Protein AF-A0A3D3W2C4-F1 (afdb_monomer)

Structure (mmCIF, N/CA/C/O backbone):
data_AF-A0A3D3W2C4-F1
#
_entry.id   AF-A0A3D3W2C4-F1
#
loop_
_atom_site.group_PDB
_atom_site.id
_atom_site.type_symbol
_atom_site.label_atom_id
_atom_site.label_alt_id
_atom_site.label_comp_id
_atom_site.label_asym_id
_atom_site.label_entity_id
_atom_site.label_seq_id
_atom_site.pdbx_PDB_ins_code
_atom_site.Cartn_x
_atom_site.Cartn_y
_atom_site.Cartn_z
_atom_site.occupancy
_atom_site.B_iso_or_equiv
_atom_site.auth_seq_id
_atom_site.auth_comp_id
_atom_site.auth_asym_id
_atom_site.auth_atom_id
_atom_site.pdbx_PDB_model_num
ATOM 1 N N . GLY A 1 1 ? 5.626 -16.375 8.307 1.00 73.50 1 GLY A N 1
ATOM 2 C CA . GLY A 1 1 ? 5.885 -15.890 9.676 1.00 73.50 1 GLY A CA 1
ATOM 3 C C . GLY A 1 1 ? 5.243 -14.532 9.771 1.00 73.50 1 GLY A C 1
ATOM 4 O O . GLY A 1 1 ? 5.434 -13.757 8.844 1.00 73.50 1 GLY A O 1
ATOM 5 N N . SER A 1 2 ? 4.454 -14.276 10.812 1.00 91.69 2 SER A N 1
ATOM 6 C CA . SER A 1 2 ? 3.586 -13.097 10.883 1.00 91.69 2 SER A CA 1
ATOM 7 C C . SER A 1 2 ? 4.189 -11.965 11.714 1.00 91.69 2 SER A C 1
ATOM 9 O O . SER A 1 2 ? 4.836 -12.220 12.731 1.00 91.69 2 SER A O 1
ATOM 11 N N . LEU A 1 3 ? 3.900 -10.724 11.335 1.00 95.75 3 LEU A N 1
ATOM 12 C CA . LEU A 1 3 ? 4.321 -9.504 12.017 1.00 95.75 3 LEU A CA 1
ATOM 13 C C . LEU A 1 3 ? 3.103 -8.626 12.318 1.00 95.75 3 LEU A C 1
ATOM 15 O O . LEU A 1 3 ? 2.331 -8.317 11.415 1.00 95.75 3 LEU A O 1
ATOM 19 N N . LYS A 1 4 ? 2.956 -8.175 13.568 1.00 97.25 4 LYS A N 1
ATOM 20 C CA . LYS A 1 4 ? 2.029 -7.086 13.901 1.00 97.25 4 LYS A CA 1
ATOM 21 C C . LYS A 1 4 ? 2.723 -5.752 13.634 1.00 97.25 4 LYS A C 1
ATOM 23 O O . LYS A 1 4 ? 3.794 -5.520 14.193 1.00 97.25 4 LYS A O 1
ATOM 28 N N . ILE A 1 5 ? 2.105 -4.887 12.839 1.00 97.12 5 ILE A N 1
ATOM 29 C CA . ILE A 1 5 ? 2.573 -3.520 12.595 1.00 97.12 5 ILE A CA 1
ATOM 30 C C . ILE A 1 5 ? 1.631 -2.528 13.274 1.00 97.12 5 ILE A C 1
ATOM 32 O O . ILE A 1 5 ? 0.408 -2.664 13.207 1.00 97.12 5 ILE A O 1
ATOM 36 N N . GLN A 1 6 ? 2.228 -1.587 14.001 1.00 96.69 6 GLN A N 1
ATOM 37 C CA . GLN A 1 6 ? 1.532 -0.539 14.734 1.00 96.69 6 GLN A CA 1
ATOM 38 C C . GLN A 1 6 ? 2.545 0.553 15.097 1.00 96.69 6 GLN A C 1
ATOM 40 O O . GLN A 1 6 ? 3.646 0.244 15.553 1.00 96.69 6 GLN A O 1
ATOM 45 N N . THR A 1 7 ? 2.163 1.810 14.926 1.00 96.19 7 THR A N 1
ATOM 46 C CA . THR A 1 7 ? 2.918 3.000 15.336 1.00 96.19 7 THR A CA 1
ATOM 47 C C . THR A 1 7 ? 2.115 3.906 16.278 1.00 96.19 7 THR A C 1
ATOM 49 O O . THR A 1 7 ? 0.879 3.857 16.289 1.00 96.19 7 THR A O 1
ATOM 52 N N . LEU A 1 8 ? 2.843 4.695 17.074 1.00 96.12 8 LEU A N 1
ATOM 53 C CA . LEU A 1 8 ? 2.354 5.744 17.981 1.00 96.12 8 LEU A CA 1
ATOM 54 C C . LEU A 1 8 ? 2.923 7.118 17.588 1.00 96.12 8 LEU A C 1
ATOM 56 O O . LEU A 1 8 ? 2.188 8.097 17.548 1.00 96.12 8 LEU A O 1
ATOM 60 N N . ASN A 1 9 ? 4.222 7.171 17.278 1.00 95.94 9 ASN A N 1
ATOM 61 C CA . ASN A 1 9 ? 4.983 8.399 17.027 1.00 95.94 9 ASN A CA 1
ATOM 62 C C . ASN A 1 9 ? 5.417 8.463 15.558 1.00 95.94 9 ASN A C 1
ATOM 64 O O . ASN A 1 9 ? 6.616 8.469 15.272 1.00 95.94 9 ASN A O 1
ATOM 68 N N . SER A 1 10 ? 4.450 8.391 14.646 1.00 96.44 10 SER A N 1
ATOM 69 C CA . SER A 1 10 ? 4.735 8.354 13.213 1.00 96.44 10 SER A CA 1
ATOM 70 C C . SER A 1 10 ? 5.253 9.688 12.677 1.00 96.44 10 SER A C 1
ATOM 72 O O . SER A 1 10 ? 5.188 10.717 13.349 1.00 96.44 10 SER A O 1
ATOM 74 N N . GLY A 1 11 ? 5.790 9.685 11.458 1.00 95.00 11 GLY A N 1
ATOM 75 C CA . GLY A 1 11 ? 6.304 10.898 10.824 1.00 95.00 11 GLY A CA 1
ATOM 76 C C . GLY A 1 11 ? 7.692 11.282 11.346 1.00 95.00 11 GLY A C 1
ATOM 77 O O . GLY A 1 11 ? 8.617 10.469 11.339 1.00 95.00 11 GLY A O 1
ATOM 78 N N . VAL A 1 12 ? 7.891 12.545 11.740 1.00 94.88 12 VAL A N 1
ATOM 79 C CA . VAL A 1 12 ? 9.220 13.033 12.153 1.00 94.88 12 VAL A CA 1
ATOM 80 C C . VAL A 1 12 ? 9.509 12.660 13.615 1.00 94.88 12 VAL A C 1
ATOM 82 O O . VAL A 1 12 ? 8.776 13.093 14.505 1.00 94.88 12 VAL A O 1
ATOM 85 N N . PRO A 1 13 ? 10.611 11.939 13.913 1.00 94.31 13 PRO A N 1
ATOM 86 C CA . PRO A 1 13 ? 10.936 11.534 15.278 1.00 94.31 13 PRO A CA 1
ATOM 87 C C . PRO A 1 13 ? 10.988 12.703 16.269 1.00 94.31 13 PRO A C 1
ATOM 89 O O . PRO A 1 13 ? 11.695 13.688 16.056 1.00 94.31 13 PRO A O 1
ATOM 92 N N . GLY A 1 14 ? 10.272 12.558 17.388 1.00 94.25 14 GLY A N 1
ATOM 93 C CA . GLY A 1 14 ? 10.218 13.556 18.460 1.00 94.25 14 GLY A CA 1
ATOM 94 C C . GLY A 1 14 ? 9.264 14.728 18.207 1.00 94.25 14 GLY A C 1
ATOM 95 O O . GLY A 1 14 ? 9.236 15.647 19.025 1.00 94.25 14 GLY A O 1
ATOM 96 N N . LEU A 1 15 ? 8.493 14.709 17.114 1.00 95.12 15 LEU A N 1
ATOM 97 C CA . LEU A 1 15 ? 7.509 15.738 16.782 1.00 95.12 15 LEU A CA 1
ATOM 98 C C . LEU A 1 15 ? 6.114 15.132 16.608 1.00 95.12 15 LEU A C 1
ATOM 100 O O . LE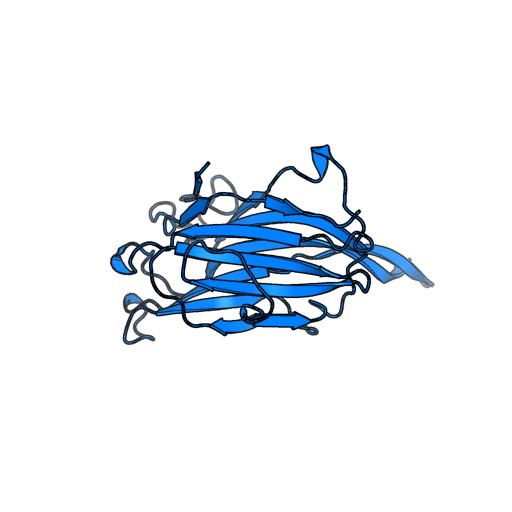U A 1 15 ? 5.917 14.237 15.792 1.00 95.12 15 LEU A O 1
ATOM 104 N N . ASN A 1 16 ? 5.140 15.705 17.313 1.00 97.12 16 ASN A N 1
ATOM 105 C CA . ASN A 1 16 ? 3.726 15.397 17.121 1.00 97.12 16 ASN A CA 1
ATOM 106 C C . ASN A 1 16 ? 3.146 16.434 16.157 1.00 97.12 16 ASN A C 1
ATOM 108 O O . ASN A 1 16 ? 3.051 17.614 16.511 1.00 97.12 16 ASN A O 1
ATOM 112 N N . SER A 1 17 ? 2.795 16.026 14.937 1.00 96.19 17 SER A N 1
ATOM 113 C CA . SER A 1 17 ? 2.223 16.948 13.947 1.00 96.19 17 SER A CA 1
ATOM 114 C C . SER A 1 17 ? 0.726 17.194 14.148 1.00 96.19 17 SER A C 1
ATOM 116 O O . SER A 1 17 ? 0.210 18.178 13.613 1.00 96.19 17 SER A O 1
ATOM 118 N N . PHE A 1 18 ? 0.042 16.356 14.943 1.00 95.50 18 PHE A N 1
ATOM 119 C CA . PHE A 1 18 ? -1.417 16.380 15.134 1.00 95.50 18 PHE 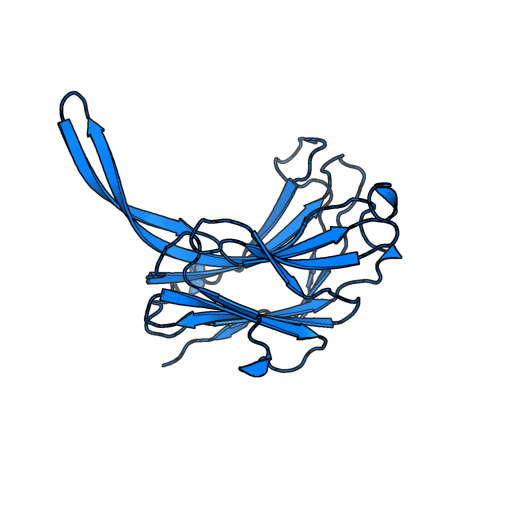A CA 1
ATOM 120 C C . PHE A 1 18 ? -2.196 16.274 13.811 1.00 95.50 18 PHE A C 1
ATOM 122 O O . PHE A 1 18 ? -3.320 16.767 13.683 1.00 95.50 18 PHE A O 1
ATOM 129 N N . GLN A 1 19 ? -1.574 15.665 12.804 1.00 94.75 19 GLN A N 1
ATOM 130 C CA . GLN A 1 19 ? -2.137 15.388 11.491 1.00 94.75 19 GLN A CA 1
ATOM 131 C C . GLN A 1 19 ? -1.896 13.919 11.166 1.00 94.75 19 GLN A C 1
ATOM 133 O O . GLN A 1 19 ? -1.030 13.276 11.751 1.00 94.75 19 GLN A O 1
ATOM 138 N N . MET A 1 20 ? -2.658 13.380 10.214 1.00 95.31 20 MET A N 1
ATOM 139 C CA . MET A 1 20 ? -2.413 12.014 9.768 1.00 95.31 20 MET A CA 1
ATOM 140 C C . MET A 1 20 ? -1.006 11.904 9.173 1.00 95.31 20 MET A C 1
ATOM 142 O O . MET A 1 20 ? -0.711 12.520 8.150 1.00 95.31 20 MET A O 1
ATOM 146 N N . GLU A 1 21 ? -0.191 11.059 9.783 1.00 97.00 21 GLU A N 1
ATOM 147 C CA . GLU A 1 21 ? 1.153 10.711 9.337 1.00 97.00 21 GLU A CA 1
ATOM 148 C C . GLU A 1 21 ? 1.225 9.212 9.030 1.00 97.00 21 GLU A C 1
ATOM 150 O O . GLU A 1 21 ? 0.287 8.445 9.283 1.00 97.00 21 GLU A O 1
ATOM 155 N N . GLN A 1 22 ? 2.343 8.789 8.448 1.00 95.31 22 GLN A N 1
ATOM 156 C CA . GLN A 1 22 ? 2.605 7.398 8.104 1.00 95.31 22 GLN A CA 1
ATOM 157 C C . GLN A 1 22 ? 4.031 6.996 8.473 1.00 95.31 22 GLN A C 1
ATOM 159 O O . GLN A 1 22 ? 4.965 7.768 8.279 1.00 95.31 22 GLN A O 1
ATOM 164 N N . ASP A 1 23 ? 4.182 5.754 8.927 1.00 96.88 23 ASP A N 1
ATOM 165 C CA . ASP A 1 23 ? 5.474 5.078 9.015 1.00 96.88 23 ASP A CA 1
ATOM 166 C C . ASP A 1 23 ? 5.553 3.925 8.024 1.00 96.88 23 ASP A C 1
ATOM 168 O O . ASP A 1 23 ? 4.572 3.207 7.803 1.00 96.88 23 ASP A O 1
ATOM 172 N N . ASP A 1 24 ? 6.754 3.710 7.493 1.00 95.44 24 ASP A N 1
ATOM 173 C CA . ASP A 1 24 ? 7.004 2.761 6.420 1.00 95.44 24 ASP A CA 1
ATOM 174 C C . ASP A 1 24 ? 7.804 1.553 6.928 1.00 95.44 24 ASP A C 1
ATOM 176 O O . ASP A 1 24 ? 8.906 1.682 7.465 1.00 95.44 24 ASP A O 1
ATOM 180 N N . LEU A 1 25 ? 7.282 0.349 6.692 1.00 95.69 25 LEU A N 1
ATOM 181 C CA . LEU A 1 25 ? 8.034 -0.896 6.815 1.00 95.69 25 LEU A CA 1
ATOM 182 C C . LEU A 1 25 ? 8.432 -1.378 5.420 1.00 95.69 25 LEU A C 1
ATOM 184 O O . LEU A 1 25 ? 7.625 -1.956 4.688 1.00 95.69 25 LEU A O 1
ATOM 188 N N . ILE A 1 26 ? 9.695 -1.150 5.065 1.00 93.62 26 ILE A N 1
ATOM 189 C CA . ILE A 1 26 ? 10.238 -1.462 3.742 1.00 93.62 26 ILE A CA 1
ATOM 190 C C . ILE A 1 26 ? 10.915 -2.831 3.759 1.00 93.62 26 ILE A C 1
ATOM 192 O O . ILE A 1 26 ? 11.830 -3.083 4.547 1.00 93.62 26 ILE A O 1
ATOM 196 N N . MET A 1 27 ? 10.512 -3.716 2.846 1.00 89.50 27 MET A N 1
ATOM 197 C CA . MET A 1 27 ? 11.195 -4.994 2.669 1.00 89.50 27 MET A CA 1
ATOM 198 C C . MET A 1 27 ? 12.527 -4.752 1.955 1.00 89.50 27 MET A C 1
ATOM 200 O O . MET A 1 27 ? 12.574 -4.224 0.845 1.00 89.50 27 MET A O 1
ATOM 204 N N . ALA A 1 28 ? 13.634 -5.144 2.582 1.00 83.56 28 ALA A N 1
ATOM 205 C CA . ALA A 1 28 ? 14.989 -4.921 2.074 1.00 83.56 28 ALA A CA 1
ATOM 206 C C . ALA A 1 28 ? 15.380 -5.908 0.947 1.00 83.56 28 ALA A C 1
ATOM 208 O O . ALA A 1 28 ? 16.414 -6.573 1.011 1.00 83.56 28 ALA A O 1
ATOM 209 N N . CYS A 1 29 ? 14.528 -6.056 -0.070 1.00 77.31 29 CYS A N 1
ATOM 210 C CA . CYS A 1 29 ? 14.762 -6.945 -1.208 1.00 77.31 29 CYS A CA 1
ATOM 211 C C . CYS A 1 29 ? 15.801 -6.352 -2.166 1.00 77.31 29 CYS A C 1
ATOM 213 O O . CYS A 1 29 ? 16.783 -7.019 -2.493 1.00 77.31 29 CYS A O 1
ATOM 215 N N . SER A 1 30 ? 15.650 -5.078 -2.535 1.00 76.88 30 SER A N 1
ATOM 216 C CA . SER A 1 30 ? 16.553 -4.388 -3.465 1.00 76.88 30 SER A CA 1
ATOM 217 C C . SER A 1 30 ? 18.005 -4.343 -2.984 1.00 76.88 30 SER A C 1
ATOM 219 O O . SER A 1 30 ? 18.922 -4.502 -3.785 1.00 76.88 30 SER A O 1
ATOM 221 N N . SER A 1 31 ? 18.241 -4.205 -1.677 1.00 77.00 31 SER A N 1
ATOM 222 C CA . SER A 1 31 ? 19.596 -4.215 -1.110 1.00 77.00 31 SER A CA 1
ATOM 223 C C . SER A 1 31 ? 20.261 -5.594 -1.134 1.00 77.00 31 SER A C 1
ATOM 225 O O . SER A 1 31 ? 21.483 -5.679 -1.045 1.00 77.00 31 SER A O 1
ATOM 227 N N . ARG A 1 32 ? 19.479 -6.675 -1.259 1.00 80.12 32 ARG A N 1
ATOM 228 C CA . ARG A 1 32 ? 19.989 -8.053 -1.307 1.00 80.12 32 ARG A CA 1
ATOM 229 C C . ARG A 1 32 ? 20.158 -8.585 -2.723 1.00 80.12 32 ARG A C 1
ATOM 231 O O . ARG A 1 32 ? 21.133 -9.280 -2.982 1.00 80.12 32 ARG A O 1
ATOM 238 N N . ILE A 1 33 ? 19.204 -8.307 -3.612 1.00 82.00 33 ILE A N 1
ATOM 239 C CA . ILE A 1 33 ? 19.148 -8.911 -4.956 1.00 82.00 33 ILE A CA 1
ATOM 240 C C . ILE A 1 33 ? 19.133 -7.884 -6.094 1.00 82.00 33 ILE A C 1
ATOM 242 O O . ILE A 1 33 ? 19.041 -8.264 -7.259 1.00 82.00 33 ILE A O 1
ATOM 246 N N . GLY A 1 34 ? 19.247 -6.593 -5.777 1.00 86.94 34 GLY A N 1
ATOM 247 C CA . GLY A 1 34 ? 19.077 -5.518 -6.747 1.00 86.94 34 GLY A CA 1
ATOM 248 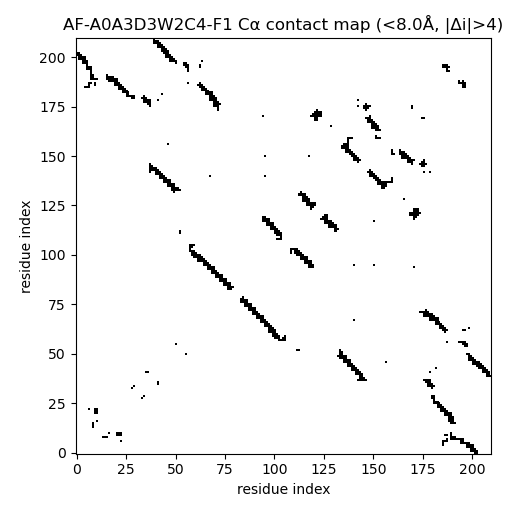C C . GLY A 1 34 ? 17.620 -5.345 -7.173 1.00 86.94 34 GLY A C 1
ATOM 249 O O . GLY A 1 34 ? 16.696 -5.924 -6.603 1.00 86.94 34 GLY A O 1
ATOM 250 N N . MET A 1 35 ? 17.415 -4.516 -8.190 1.00 91.44 35 MET A N 1
ATOM 251 C CA . MET A 1 35 ? 16.096 -4.296 -8.773 1.00 91.44 35 MET A CA 1
ATOM 252 C C . MET A 1 35 ? 15.791 -5.358 -9.826 1.00 91.44 35 MET A 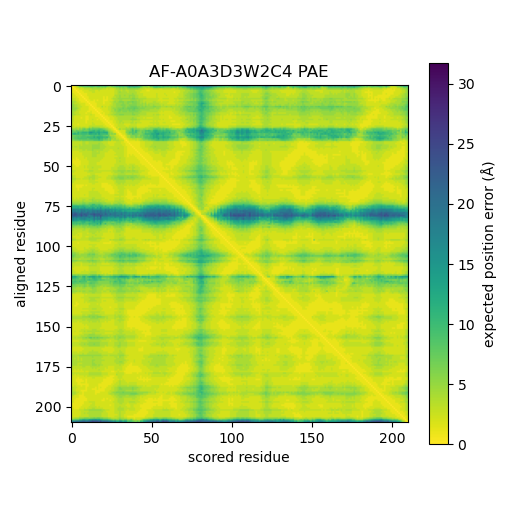C 1
ATOM 254 O O . MET A 1 35 ? 16.667 -5.784 -10.580 1.00 91.44 35 MET A O 1
ATOM 258 N N . ILE A 1 36 ? 14.528 -5.748 -9.921 1.00 94.94 36 ILE A N 1
ATOM 259 C CA . ILE A 1 36 ? 14.054 -6.752 -10.866 1.00 94.94 36 ILE A CA 1
ATOM 260 C C . ILE A 1 36 ? 13.552 -6.030 -12.117 1.00 94.94 36 ILE A C 1
ATOM 2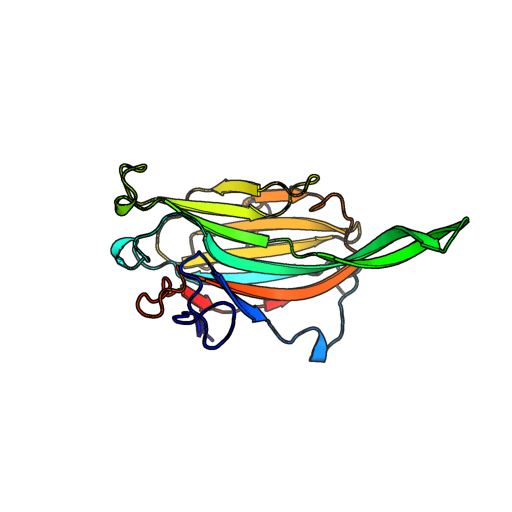62 O O . ILE A 1 36 ? 12.682 -5.171 -12.031 1.00 94.94 36 ILE A O 1
ATOM 266 N N . SER A 1 37 ? 14.088 -6.360 -13.294 1.00 96.00 37 SER A N 1
ATOM 267 C CA . SER A 1 37 ? 13.532 -5.856 -14.559 1.00 96.00 37 SER A CA 1
ATOM 268 C C . SER A 1 37 ? 12.094 -6.345 -14.744 1.00 96.00 37 SER A C 1
ATOM 270 O O . SER A 1 37 ? 11.816 -7.527 -14.526 1.00 96.00 37 SER A O 1
ATOM 272 N N . VAL A 1 38 ? 11.201 -5.471 -15.219 1.00 97.12 38 VAL A N 1
ATOM 273 C CA . VAL A 1 38 ? 9.804 -5.852 -15.503 1.00 97.12 38 VAL A CA 1
ATOM 274 C C . VAL A 1 38 ? 9.675 -6.925 -16.582 1.00 97.12 38 VAL A C 1
ATOM 276 O O . VAL A 1 38 ? 8.686 -7.648 -16.603 1.00 97.12 38 VAL A O 1
ATOM 279 N N . SER A 1 39 ? 10.700 -7.110 -17.422 1.00 96.56 39 SER A N 1
ATOM 280 C CA . SER A 1 39 ? 10.763 -8.215 -18.393 1.00 96.56 39 SER A CA 1
ATOM 281 C C . SER A 1 39 ? 10.640 -9.600 -17.742 1.00 96.56 39 SER A C 1
ATOM 283 O O . SER A 1 39 ? 10.214 -10.551 -18.392 1.00 96.56 39 SER A O 1
ATOM 285 N N . ARG A 1 40 ? 10.946 -9.703 -16.442 1.00 96.31 40 ARG A N 1
ATOM 286 C CA . ARG A 1 40 ? 10.788 -10.913 -15.620 1.00 96.31 40 ARG A CA 1
ATOM 287 C C . ARG A 1 40 ? 9.428 -11.005 -14.920 1.00 96.31 40 ARG A C 1
ATOM 289 O O . ARG A 1 40 ? 9.286 -11.773 -13.971 1.00 96.31 40 ARG A O 1
ATOM 296 N N . ASN A 1 41 ? 8.465 -10.187 -15.342 1.00 97.38 41 ASN A N 1
ATOM 297 C CA . ASN A 1 41 ? 7.094 -10.099 -14.839 1.00 97.38 41 ASN A CA 1
ATOM 298 C C . ASN A 1 41 ? 6.988 -10.230 -13.303 1.00 97.38 41 ASN A C 1
ATOM 300 O O . ASN A 1 41 ? 6.362 -11.177 -12.812 1.00 97.38 41 ASN A O 1
ATOM 304 N N . PRO A 1 42 ? 7.660 -9.358 -12.524 1.00 97.12 42 PRO A N 1
ATOM 305 C CA . PRO A 1 42 ? 7.691 -9.490 -11.077 1.00 97.12 42 PRO A CA 1
ATOM 306 C C . PRO A 1 42 ? 6.290 -9.350 -10.478 1.00 97.12 42 PRO A C 1
ATOM 308 O O . PRO A 1 42 ? 5.479 -8.528 -10.909 1.00 97.12 42 PRO A O 1
ATOM 311 N N . SER A 1 43 ? 6.016 -10.129 -9.439 1.00 97.31 43 SER A N 1
ATOM 312 C CA . SER A 1 43 ? 4.795 -10.013 -8.649 1.00 97.31 43 SER A CA 1
ATOM 313 C C . SER A 1 43 ? 5.087 -10.123 -7.162 1.00 97.31 43 SER A C 1
ATOM 315 O O . SER A 1 43 ? 6.114 -10.658 -6.749 1.00 97.31 43 SER A O 1
ATOM 317 N N . CYS A 1 44 ? 4.188 -9.592 -6.343 1.00 97.19 44 CYS A N 1
ATOM 318 C CA . CYS A 1 44 ? 4.260 -9.690 -4.897 1.00 97.19 44 CYS A CA 1
ATOM 319 C C . CYS A 1 44 ? 2.884 -9.989 -4.305 1.00 97.19 44 CYS A C 1
ATOM 321 O O . CYS A 1 44 ? 1.856 -9.572 -4.844 1.00 97.19 44 CYS A O 1
ATOM 323 N N . VAL A 1 45 ? 2.880 -10.742 -3.209 1.00 97.62 45 VAL A N 1
ATOM 324 C CA . VAL A 1 45 ? 1.673 -11.180 -2.504 1.00 97.62 45 VAL A CA 1
ATOM 325 C C . VAL A 1 45 ? 1.920 -11.102 -1.005 1.00 97.62 45 VAL A C 1
ATOM 327 O O . VAL A 1 45 ? 3.033 -11.337 -0.534 1.00 97.62 45 VAL A O 1
ATOM 330 N N . THR A 1 46 ? 0.876 -10.786 -0.252 1.00 97.94 46 THR A N 1
ATOM 331 C CA . THR A 1 46 ? 0.876 -10.842 1.207 1.00 97.94 46 THR A CA 1
ATOM 332 C C . THR A 1 46 ? -0.526 -11.139 1.728 1.00 97.94 46 THR A C 1
ATOM 334 O O . THR A 1 46 ? -1.527 -10.934 1.031 1.00 97.94 46 THR A O 1
ATOM 337 N N . ARG A 1 47 ? -0.603 -11.615 2.969 1.00 98.38 47 ARG A N 1
ATOM 338 C CA . ARG A 1 47 ? -1.848 -11.736 3.719 1.00 98.38 47 ARG A CA 1
ATOM 339 C C . ARG A 1 47 ? -1.888 -10.651 4.783 1.00 98.38 47 ARG A C 1
ATOM 341 O O . ARG A 1 47 ? -0.914 -10.464 5.507 1.00 98.38 47 ARG A O 1
ATOM 348 N N . VAL A 1 48 ? -3.019 -9.971 4.907 1.00 98.31 48 VAL A N 1
ATOM 349 C CA . VAL A 1 48 ? -3.242 -8.956 5.938 1.00 98.31 48 VAL A CA 1
ATOM 350 C C . VAL A 1 48 ? -4.463 -9.346 6.757 1.00 98.31 48 VAL A C 1
ATOM 352 O O . VAL A 1 48 ? -5.522 -9.632 6.199 1.00 98.31 48 VAL A O 1
ATOM 355 N N . TYR A 1 49 ? -4.327 -9.382 8.078 1.00 98.56 49 TYR A N 1
ATOM 356 C CA . TYR A 1 49 ? -5.469 -9.504 8.977 1.00 98.56 49 TYR A CA 1
ATOM 357 C C . TYR A 1 49 ? -5.967 -8.115 9.361 1.00 98.56 49 TYR A C 1
ATOM 359 O O . TYR A 1 49 ? -5.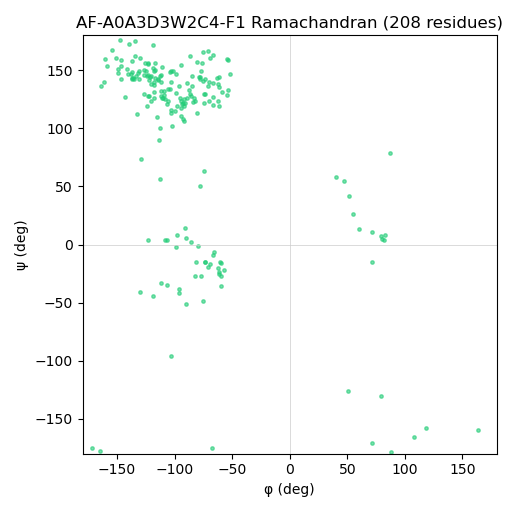225 -7.321 9.947 1.00 98.56 49 TYR A O 1
ATOM 367 N N . LEU A 1 50 ? -7.235 -7.856 9.057 1.00 98.44 50 LEU A N 1
ATOM 368 C CA . LEU A 1 50 ? -7.964 -6.671 9.482 1.00 98.44 50 LEU A CA 1
ATOM 369 C C . LEU A 1 50 ? -8.677 -7.005 10.800 1.00 98.44 50 LEU A C 1
ATOM 371 O O . LEU A 1 50 ? -9.507 -7.924 10.811 1.00 98.44 50 LEU A O 1
ATOM 375 N N . PRO A 1 51 ? -8.390 -6.306 11.912 1.00 98.12 51 PRO A N 1
ATOM 376 C CA . PRO A 1 51 ? -9.116 -6.542 13.150 1.00 98.12 51 PRO A CA 1
ATOM 377 C C . PRO A 1 51 ? -10.589 -6.118 13.007 1.00 98.12 51 PRO A C 1
ATOM 379 O O . PRO A 1 51 ? -10.926 -5.367 12.085 1.00 98.12 51 PRO A O 1
ATOM 382 N N . PRO A 1 52 ? -11.479 -6.579 13.906 1.00 98.31 52 PRO A N 1
ATOM 383 C CA . PRO A 1 52 ? -12.832 -6.034 14.004 1.00 98.31 52 PRO A CA 1
ATOM 384 C C . PRO A 1 52 ? -12.806 -4.503 14.133 1.00 98.31 52 PRO A C 1
ATOM 386 O O . PRO A 1 52 ? -11.859 -3.958 14.702 1.00 98.31 52 PRO A O 1
ATOM 389 N N . PHE A 1 53 ? -13.809 -3.822 13.571 1.00 98.06 53 PHE A N 1
ATOM 390 C CA . PHE A 1 53 ? -13.818 -2.356 13.453 1.00 98.06 53 PHE A CA 1
ATOM 391 C C . PHE A 1 53 ? -13.785 -1.623 14.801 1.00 98.06 53 PHE A C 1
ATOM 393 O O . PHE A 1 53 ? -13.190 -0.558 14.884 1.00 98.06 53 PHE A O 1
ATOM 400 N N . ASP A 1 54 ? -14.262 -2.246 15.881 1.00 96.50 54 ASP A N 1
ATOM 401 C CA . ASP A 1 54 ? -14.174 -1.724 17.256 1.00 96.50 54 ASP A CA 1
ATOM 402 C C . ASP A 1 54 ? -12.738 -1.616 17.816 1.00 96.50 54 ASP A C 1
ATOM 404 O O . ASP A 1 54 ? -12.531 -1.112 18.918 1.00 96.50 54 ASP A O 1
ATOM 408 N N . ARG A 1 55 ? -11.734 -2.112 17.080 1.00 97.00 55 ARG A N 1
ATOM 409 C CA . ARG A 1 55 ? -10.304 -1.982 17.412 1.00 97.00 55 ARG A CA 1
ATOM 410 C C . ARG A 1 55 ? -9.562 -0.988 16.530 1.00 97.00 55 ARG A C 1
ATOM 412 O O . ARG A 1 55 ? -8.330 -0.931 16.599 1.00 97.00 55 ARG A O 1
ATOM 419 N N . TRP A 1 56 ? -10.266 -0.308 15.635 1.00 97.75 56 TRP A N 1
ATOM 420 C CA . TRP A 1 56 ? -9.651 0.674 14.760 1.00 97.75 56 TRP A CA 1
ATOM 421 C C . TRP A 1 56 ? -9.477 1.987 15.516 1.00 97.75 56 TRP A C 1
ATOM 423 O O . TRP A 1 56 ? -10.108 2.231 16.537 1.00 97.75 56 TRP A O 1
ATOM 433 N N . GLU A 1 57 ? -8.544 2.803 15.041 1.00 96.00 57 GLU A N 1
ATOM 434 C CA . GLU A 1 57 ? -8.409 4.180 15.512 1.00 96.00 57 GLU A CA 1
ATOM 435 C C . GLU A 1 57 ? -9.718 4.916 15.178 1.00 96.00 57 GLU A C 1
ATOM 437 O O . GLU A 1 57 ? -10.225 4.767 14.065 1.00 96.00 57 GLU A O 1
ATOM 442 N N . ASP A 1 58 ? -10.260 5.703 16.112 1.00 95.00 58 ASP A N 1
ATOM 443 C CA . ASP A 1 58 ? -11.517 6.449 15.935 1.00 95.00 58 ASP A CA 1
ATOM 444 C C . ASP A 1 58 ? -11.327 7.669 15.021 1.00 95.00 58 ASP A C 1
ATOM 446 O O . ASP A 1 58 ? -11.441 8.830 15.420 1.00 95.00 58 ASP A O 1
ATOM 450 N N . ARG A 1 59 ? -10.972 7.399 13.767 1.00 94.75 59 ARG A N 1
ATOM 451 C CA . ARG A 1 59 ? -10.620 8.388 12.756 1.00 94.75 59 ARG A CA 1
ATOM 452 C C . ARG A 1 59 ? -11.005 7.871 11.379 1.00 94.75 59 ARG A C 1
ATOM 454 O O . ARG A 1 59 ? -10.913 6.682 11.109 1.00 94.75 59 ARG A O 1
ATOM 461 N N . SER A 1 60 ? -11.389 8.777 10.484 1.00 97.06 60 SER A N 1
ATOM 462 C CA . SER A 1 60 ? -11.526 8.434 9.068 1.00 97.06 60 SER A CA 1
ATOM 463 C C . SER A 1 60 ? -10.267 8.750 8.257 1.00 97.06 60 SER A C 1
ATOM 465 O O . SER A 1 60 ? -9.505 9.670 8.568 1.00 97.06 60 SER A O 1
ATOM 467 N N . GLY A 1 61 ? -10.089 8.036 7.149 1.00 96.50 61 GLY A N 1
ATOM 468 C CA . GLY A 1 61 ? -8.980 8.197 6.209 1.00 96.50 61 GLY A CA 1
ATOM 469 C C . GLY A 1 61 ? -8.131 6.934 6.110 1.00 96.50 61 GLY A C 1
ATOM 470 O O . GLY A 1 61 ? -8.597 5.841 6.409 1.00 96.50 61 GLY A O 1
ATOM 471 N N . SER A 1 62 ? -6.882 7.068 5.670 1.00 97.38 62 SER A N 1
ATOM 472 C CA . SER A 1 62 ? -5.965 5.935 5.490 1.00 97.38 62 SER A CA 1
ATOM 473 C C . SER A 1 62 ? -5.458 5.382 6.818 1.00 97.38 62 SER A C 1
ATOM 475 O O . SER A 1 62 ? -4.963 6.151 7.636 1.00 97.38 62 SER A O 1
ATOM 477 N N . HIS A 1 63 ? -5.543 4.066 7.028 1.00 98.25 63 HIS A N 1
ATOM 478 C CA . HIS A 1 63 ? -5.031 3.387 8.236 1.00 98.25 63 HIS A CA 1
ATOM 479 C C . HIS A 1 63 ? -3.831 2.484 7.936 1.00 98.25 63 HIS A C 1
ATOM 481 O O . HIS A 1 63 ? -2.930 2.340 8.763 1.00 98.25 63 HIS A O 1
ATOM 487 N N . PHE A 1 64 ? -3.814 1.879 6.749 1.00 98.44 64 PHE A N 1
ATOM 488 C CA . PHE A 1 64 ? -2.782 0.936 6.336 1.00 98.44 64 PHE A CA 1
ATOM 489 C C . PHE A 1 64 ? -2.521 1.031 4.841 1.00 98.44 64 PHE A C 1
ATOM 491 O O . PHE A 1 64 ? -3.463 1.185 4.063 1.00 98.44 64 PHE A O 1
ATOM 498 N N . GLY A 1 65 ? -1.261 0.897 4.440 1.00 97.94 65 GLY A N 1
ATOM 499 C CA . GLY A 1 65 ? -0.852 0.848 3.040 1.00 97.94 65 GLY A CA 1
ATOM 500 C C . GLY A 1 65 ? -0.126 -0.449 2.702 1.00 97.94 65 GLY A C 1
ATOM 501 O O . GLY A 1 65 ? 0.630 -0.971 3.519 1.00 97.94 65 GLY A O 1
ATOM 502 N N . TYR A 1 66 ? -0.324 -0.949 1.483 1.00 98.25 66 TYR A N 1
ATOM 503 C CA . TYR A 1 66 ? 0.507 -2.006 0.902 1.00 98.25 66 TYR A CA 1
ATOM 504 C C . TYR A 1 66 ? 0.909 -1.615 -0.517 1.00 98.25 66 TYR A C 1
ATOM 506 O O . TYR A 1 66 ? 0.062 -1.511 -1.404 1.00 98.25 66 TYR A O 1
ATOM 514 N N . ARG A 1 67 ? 2.197 -1.356 -0.727 1.00 97.62 67 ARG A N 1
ATOM 515 C CA . ARG A 1 67 ? 2.703 -0.656 -1.911 1.00 97.62 67 ARG A CA 1
ATOM 516 C C . ARG A 1 67 ? 3.916 -1.346 -2.507 1.00 97.62 67 ARG A C 1
ATOM 518 O O . ARG A 1 67 ? 4.563 -2.168 -1.860 1.00 97.62 67 ARG A O 1
ATOM 525 N N . ILE A 1 68 ? 4.209 -1.001 -3.754 1.00 97.19 68 ILE A N 1
ATOM 526 C CA . ILE A 1 68 ? 5.408 -1.426 -4.479 1.00 97.19 68 ILE A CA 1
ATOM 527 C C . ILE A 1 68 ? 6.243 -0.209 -4.847 1.00 97.19 68 ILE A C 1
ATOM 529 O O . ILE A 1 68 ? 5.705 0.877 -5.031 1.00 97.19 68 ILE A O 1
ATOM 533 N N . ASP A 1 69 ? 7.553 -0.396 -4.920 1.00 96.12 69 ASP A N 1
ATOM 534 C CA . ASP A 1 69 ? 8.526 0.600 -5.360 1.00 96.12 69 ASP A CA 1
ATOM 535 C C . ASP A 1 69 ? 8.947 0.269 -6.789 1.00 96.12 69 ASP A C 1
ATOM 537 O O . ASP A 1 69 ? 9.532 -0.793 -7.043 1.00 96.12 69 ASP A O 1
ATOM 541 N N . LEU A 1 70 ? 8.583 1.150 -7.718 1.00 96.94 70 LEU A N 1
ATOM 542 C CA . LEU A 1 70 ? 8.845 1.013 -9.141 1.00 96.94 70 LEU A CA 1
ATOM 543 C C . LEU A 1 70 ? 9.710 2.164 -9.630 1.00 96.94 70 LEU A C 1
ATOM 545 O O . LEU A 1 70 ? 9.639 3.279 -9.116 1.00 96.94 70 LEU A O 1
ATOM 549 N N . LYS A 1 71 ? 10.482 1.890 -10.680 1.00 97.38 71 LYS A N 1
ATOM 550 C CA . LYS A 1 71 ? 11.291 2.904 -11.353 1.00 97.38 71 LYS A CA 1
ATOM 551 C C . LYS A 1 71 ? 10.968 2.977 -12.831 1.00 97.38 71 LYS A C 1
ATOM 553 O O . LYS A 1 71 ? 10.693 1.950 -13.459 1.00 97.38 71 LYS A O 1
ATOM 558 N N . THR A 1 72 ? 11.031 4.183 -13.375 1.00 97.62 72 THR A N 1
ATOM 559 C CA . THR A 1 72 ? 10.896 4.473 -14.805 1.00 97.62 72 THR A CA 1
ATOM 560 C C . THR A 1 72 ? 11.897 5.551 -15.217 1.00 97.62 72 THR A C 1
ATOM 562 O O . THR A 1 72 ? 12.551 6.155 -14.364 1.00 97.62 72 THR A O 1
ATOM 565 N N . THR A 1 73 ? 12.015 5.818 -16.512 1.00 97.44 73 THR A N 1
ATOM 566 C CA . THR A 1 73 ? 12.825 6.916 -17.037 1.00 97.44 73 THR A CA 1
ATOM 567 C C . THR A 1 73 ? 11.913 8.038 -17.534 1.00 97.44 73 THR A C 1
ATOM 569 O O . THR A 1 73 ? 11.105 7.841 -18.442 1.00 97.44 73 THR A O 1
ATOM 572 N N . ILE A 1 74 ? 12.060 9.238 -16.966 1.00 95.31 74 ILE A N 1
ATOM 573 C CA . ILE A 1 74 ? 11.330 10.441 -17.384 1.00 95.31 74 ILE A CA 1
ATOM 574 C C . ILE A 1 74 ? 12.254 11.457 -18.052 1.00 95.31 74 ILE A C 1
ATOM 576 O O . ILE A 1 74 ? 13.445 11.557 -17.754 1.00 95.31 74 ILE A O 1
ATOM 580 N N . SER A 1 75 ? 11.669 12.270 -18.930 1.00 93.81 75 SER A N 1
ATOM 581 C CA . SER A 1 75 ? 12.332 13.422 -19.537 1.00 93.81 75 SER A CA 1
ATOM 582 C C . SER A 1 75 ? 11.959 14.708 -18.803 1.00 93.81 75 SER A C 1
ATOM 584 O O . SER A 1 75 ? 10.800 15.116 -18.821 1.00 93.81 75 SER A O 1
ATOM 586 N N . GLU A 1 76 ? 12.943 15.397 -18.233 1.00 90.00 76 GLU A N 1
ATOM 587 C CA . GLU A 1 76 ? 12.757 16.693 -17.576 1.00 90.00 76 GLU A CA 1
ATOM 588 C C . GLU A 1 76 ? 13.462 17.807 -18.363 1.00 90.00 76 GLU A C 1
ATOM 590 O O . GLU A 1 76 ? 14.532 17.608 -18.946 1.00 90.00 76 GLU A O 1
ATOM 595 N N . LYS A 1 77 ? 12.871 19.006 -18.392 1.00 88.62 77 LYS A N 1
ATOM 596 C CA . LYS A 1 77 ? 13.517 20.202 -18.948 1.00 88.62 77 LYS A CA 1
ATOM 597 C C . LYS A 1 77 ? 14.252 20.949 -17.840 1.00 88.62 77 LYS A C 1
ATOM 599 O O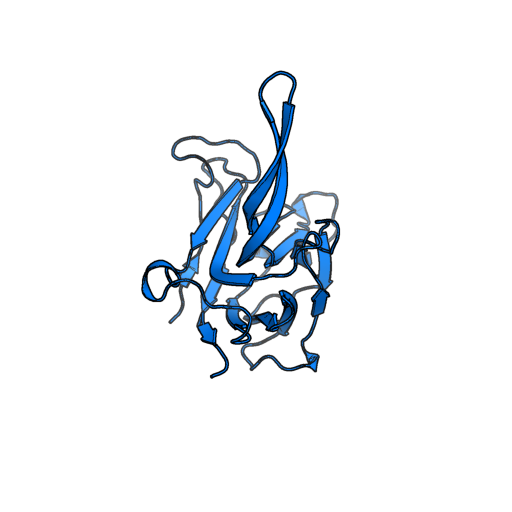 . LYS A 1 77 ? 13.635 21.659 -17.055 1.00 88.62 77 LYS A O 1
ATOM 604 N N . GLU A 1 78 ? 15.574 20.865 -17.830 1.00 85.12 78 GLU A N 1
ATOM 605 C CA . GLU A 1 78 ? 16.410 21.678 -16.951 1.00 85.12 78 GLU A CA 1
ATOM 606 C C . GLU A 1 78 ? 16.731 23.024 -17.600 1.00 85.12 78 GLU A C 1
ATOM 608 O O . GLU A 1 78 ? 17.218 23.099 -18.735 1.00 85.12 78 GLU A O 1
ATOM 613 N N . LYS A 1 79 ? 16.499 24.108 -16.855 1.00 81.00 79 LYS A N 1
ATOM 614 C CA . LYS A 1 79 ? 16.884 25.458 -17.266 1.00 81.00 79 LYS A CA 1
ATOM 615 C C . LYS A 1 79 ? 18.190 25.849 -16.578 1.00 81.00 79 LYS A C 1
ATOM 617 O O . LYS A 1 79 ? 18.233 26.009 -15.362 1.00 81.00 79 LYS A O 1
ATOM 622 N N . LYS A 1 80 ? 19.253 26.038 -17.363 1.00 73.62 80 LYS A N 1
ATOM 623 C CA . LYS A 1 80 ? 20.510 26.654 -16.910 1.00 73.62 80 LYS A CA 1
ATOM 624 C C . LYS A 1 80 ? 20.702 27.967 -17.662 1.00 73.62 80 LYS A C 1
ATOM 626 O O . LYS A 1 80 ? 20.964 27.972 -18.864 1.00 73.62 80 LYS A O 1
ATOM 631 N N . PHE A 1 81 ? 20.570 29.081 -16.942 1.00 80.56 81 PHE A N 1
ATOM 632 C CA . PHE A 1 81 ? 20.588 30.440 -17.499 1.00 80.56 81 PHE A CA 1
ATOM 633 C C . PHE A 1 81 ? 19.609 30.598 -18.684 1.00 80.56 81 PHE A C 1
ATOM 635 O O . PHE A 1 81 ? 18.421 30.296 -18.553 1.00 80.56 81 PHE A O 1
ATOM 642 N N . PHE A 1 82 ? 20.095 31.075 -19.835 1.00 78.31 82 PHE A N 1
ATOM 643 C CA . PHE A 1 82 ? 19.310 31.297 -21.052 1.00 78.31 82 PHE A CA 1
ATOM 644 C C . PHE A 1 82 ? 19.049 30.019 -21.871 1.00 78.31 82 PHE A C 1
ATOM 646 O O . PHE A 1 82 ? 18.360 30.089 -22.885 1.00 78.31 82 PHE A O 1
ATOM 653 N N . PHE A 1 83 ? 19.552 28.853 -21.448 1.00 77.25 83 PHE A N 1
ATOM 654 C CA . PHE A 1 83 ? 19.399 27.595 -22.180 1.00 77.25 83 PHE A CA 1
ATOM 655 C C . PHE A 1 83 ? 18.494 26.608 -21.437 1.00 77.25 83 PHE A C 1
ATOM 657 O O . PHE A 1 83 ? 18.558 26.462 -20.215 1.00 77.25 83 PHE A O 1
ATOM 664 N N . THR A 1 84 ? 17.655 25.908 -22.201 1.00 86.06 84 THR A N 1
ATOM 665 C CA . THR A 1 84 ? 16.831 24.791 -21.718 1.00 86.06 84 THR A CA 1
ATOM 666 C C . THR A 1 84 ? 17.360 23.503 -22.335 1.00 86.06 84 THR A C 1
ATOM 668 O O . THR A 1 84 ? 17.490 23.419 -23.556 1.00 86.06 84 THR A O 1
ATOM 671 N N . LYS A 1 85 ? 17.666 22.504 -21.506 1.00 89.31 85 LYS A N 1
ATOM 672 C CA . LYS A 1 85 ? 18.124 21.178 -21.931 1.00 89.31 85 LYS A CA 1
ATOM 673 C C . LYS A 1 85 ? 17.118 20.130 -21.467 1.00 89.31 85 LYS A C 1
ATOM 675 O O . LYS A 1 85 ? 16.669 20.180 -20.330 1.00 89.31 85 LYS A O 1
ATOM 680 N N . THR A 1 86 ? 16.804 19.167 -22.327 1.00 90.81 86 THR A N 1
ATOM 681 C CA . THR A 1 86 ? 16.059 17.970 -21.911 1.00 90.81 86 THR A CA 1
ATOM 682 C C . THR A 1 86 ? 17.047 16.939 -21.377 1.00 90.81 86 THR A C 1
ATOM 684 O O . THR A 1 86 ? 18.042 16.636 -22.042 1.00 90.81 86 THR A O 1
ATOM 687 N N . VAL A 1 87 ? 16.800 16.430 -20.176 1.00 92.06 87 VAL A N 1
ATOM 688 C CA . VAL A 1 87 ? 17.607 15.405 -19.509 1.00 92.06 87 VAL A CA 1
ATOM 689 C C . VAL A 1 87 ? 16.729 14.203 -19.182 1.00 92.06 87 VAL A C 1
ATOM 691 O O . VAL A 1 87 ? 15.566 14.371 -18.828 1.00 92.06 87 VAL A O 1
ATOM 694 N N . GLN A 1 88 ? 17.282 12.999 -19.326 1.00 95.12 88 GLN A N 1
ATOM 695 C CA . GLN A 1 88 ? 16.634 11.782 -18.842 1.00 95.12 88 GLN A CA 1
ATOM 696 C C . GLN A 1 88 ? 17.036 11.563 -17.388 1.00 95.12 88 GLN A C 1
ATOM 698 O O . GLN A 1 88 ? 18.224 11.661 -17.061 1.00 95.12 88 GLN A O 1
ATOM 703 N N . LYS A 1 89 ? 16.061 11.273 -16.533 1.00 94.88 89 LYS A N 1
ATOM 704 C CA . LYS A 1 89 ? 16.266 10.940 -15.124 1.00 94.88 89 LYS A CA 1
ATOM 705 C C . LYS A 1 89 ? 15.475 9.689 -14.782 1.00 94.88 89 LYS A C 1
ATOM 707 O O . LYS A 1 89 ? 14.408 9.456 -15.342 1.00 94.88 89 LYS A O 1
ATOM 712 N N . GLN A 1 90 ? 16.019 8.900 -13.864 1.00 95.38 90 GLN A N 1
ATOM 713 C CA . GLN A 1 90 ? 15.260 7.830 -13.241 1.00 95.38 90 GLN A CA 1
ATOM 714 C C . GLN A 1 90 ? 14.280 8.452 -12.245 1.00 95.38 90 GLN A C 1
ATOM 716 O O . GLN A 1 90 ? 14.689 9.269 -11.422 1.00 95.38 90 GLN A O 1
ATOM 721 N N . GLU A 1 91 ? 13.018 8.066 -12.354 1.00 96.00 91 GLU A N 1
ATOM 722 C CA . GLU A 1 91 ? 11.932 8.474 -11.473 1.00 96.00 91 GLU A CA 1
ATOM 723 C C . GLU A 1 91 ? 11.461 7.270 -10.667 1.00 96.00 91 GLU A C 1
ATOM 725 O O . GLU A 1 91 ? 11.190 6.203 -11.230 1.00 96.00 91 GLU A O 1
ATOM 730 N N . ASP A 1 92 ? 11.330 7.478 -9.362 1.00 95.44 92 ASP A N 1
ATOM 731 C CA . ASP A 1 92 ? 10.764 6.509 -8.434 1.00 95.44 92 ASP A CA 1
ATOM 732 C C . ASP A 1 92 ? 9.287 6.822 -8.216 1.00 95.44 92 ASP A C 1
ATOM 734 O O . ASP A 1 92 ? 8.899 7.977 -8.035 1.00 95.44 92 ASP A O 1
ATOM 738 N N . TYR A 1 93 ? 8.444 5.795 -8.217 1.00 96.19 93 TYR A N 1
ATOM 739 C CA . TYR A 1 93 ? 7.026 5.958 -7.937 1.00 96.19 93 TYR A CA 1
ATOM 740 C C . TYR A 1 93 ? 6.445 4.722 -7.262 1.00 96.19 93 TYR A C 1
ATOM 742 O O . TYR A 1 93 ? 6.894 3.591 -7.451 1.00 96.19 93 TYR A O 1
ATOM 750 N N . TRP A 1 94 ? 5.408 4.953 -6.457 1.00 96.19 94 TRP A N 1
ATOM 751 C CA . TRP A 1 94 ? 4.969 3.973 -5.468 1.00 96.19 94 TRP A CA 1
ATOM 752 C C . TRP A 1 94 ? 3.468 3.681 -5.541 1.00 96.19 94 TRP A C 1
ATOM 754 O O . TRP A 1 94 ? 2.702 4.158 -4.688 1.00 96.19 94 TRP A O 1
ATOM 764 N N . PRO A 1 95 ? 3.002 2.936 -6.554 1.00 97.06 95 PRO A N 1
ATOM 765 C CA . PRO A 1 95 ? 1.616 2.507 -6.606 1.00 97.06 95 PRO A CA 1
ATOM 766 C C . PRO A 1 95 ? 1.315 1.474 -5.517 1.00 97.06 95 PRO A C 1
ATOM 768 O O . PRO A 1 95 ? 2.208 0.829 -4.962 1.00 97.06 95 PRO A O 1
ATOM 771 N N . GLY A 1 96 ? 0.036 1.310 -5.197 1.00 97.31 96 GLY A N 1
ATOM 772 C CA . GLY A 1 96 ? -0.381 0.320 -4.214 1.00 97.31 96 GLY A CA 1
ATOM 773 C C . GLY A 1 96 ? -1.785 0.532 -3.697 1.00 97.31 96 GLY A C 1
ATOM 774 O O . GLY A 1 96 ? -2.597 1.220 -4.311 1.00 97.31 96 GLY A O 1
ATOM 775 N N . TYR A 1 97 ? -2.036 -0.061 -2.543 1.00 96.94 97 TYR A N 1
ATOM 776 C CA . TYR A 1 97 ? -3.281 0.033 -1.811 1.00 96.94 97 TYR A CA 1
ATOM 777 C C . TYR A 1 97 ? -3.152 0.971 -0.623 1.00 96.94 97 TYR A C 1
ATOM 779 O O . TYR A 1 97 ? -2.113 0.995 0.039 1.00 96.94 97 TYR A O 1
ATOM 787 N N . PHE A 1 98 ? -4.257 1.623 -0.295 1.00 97.69 98 PHE A N 1
ATOM 788 C CA . PHE A 1 98 ? -4.560 2.067 1.054 1.00 97.69 98 PHE A CA 1
ATOM 789 C C . PHE A 1 98 ? -5.876 1.448 1.516 1.00 97.69 98 PHE A C 1
ATOM 791 O O . PHE A 1 98 ? -6.802 1.256 0.730 1.00 97.69 98 PHE A O 1
ATOM 798 N N . ILE A 1 99 ? -5.948 1.121 2.799 1.00 98.38 99 ILE A N 1
ATOM 799 C CA . ILE A 1 99 ? -7.186 0.785 3.484 1.00 98.38 99 ILE A CA 1
ATOM 800 C C . ILE A 1 99 ? -7.709 2.082 4.095 1.00 98.38 99 ILE A C 1
ATOM 802 O O . ILE A 1 99 ? -7.124 2.605 5.047 1.00 98.38 99 ILE A O 1
ATOM 806 N N . GLU A 1 100 ? -8.781 2.601 3.506 1.00 97.62 100 GLU A N 1
ATOM 807 C CA . GLU A 1 100 ? -9.488 3.785 3.983 1.00 97.62 100 GLU A CA 1
ATOM 808 C C . GLU A 1 100 ? -10.618 3.357 4.916 1.00 97.62 100 GLU A C 1
ATOM 810 O O . GLU A 1 100 ? -11.457 2.538 4.535 1.00 97.62 100 GLU A O 1
ATOM 815 N N . PHE A 1 101 ? -10.636 3.907 6.126 1.00 98.25 101 PHE A N 1
ATOM 816 C CA . PHE A 1 101 ? -11.689 3.706 7.110 1.00 98.25 101 PHE A CA 1
ATOM 817 C C . PHE A 1 101 ? -12.598 4.927 7.174 1.00 98.25 101 PHE A C 1
ATOM 819 O O . PHE A 1 101 ? -12.141 6.068 7.100 1.00 98.25 101 PHE A O 1
ATOM 826 N N . HIS A 1 102 ? -13.891 4.683 7.303 1.00 97.81 102 HIS A N 1
ATOM 827 C CA . HIS A 1 102 ? -14.936 5.664 7.546 1.00 97.81 102 HIS A CA 1
ATOM 828 C C . HIS A 1 102 ? -15.466 5.380 8.941 1.00 97.81 102 HIS A C 1
ATOM 830 O O . HIS A 1 102 ? -16.223 4.431 9.111 1.00 97.81 102 HIS A O 1
ATOM 836 N N . SER A 1 103 ? -15.023 6.155 9.932 1.00 97.25 103 SER A N 1
ATOM 837 C CA . SER A 1 103 ? -15.411 5.923 11.323 1.00 97.25 103 SER A CA 1
ATOM 838 C C . SER A 1 103 ? -16.744 6.598 11.639 1.00 97.25 103 SER A C 1
ATOM 840 O O . SER A 1 103 ? -16.953 7.773 11.313 1.00 97.25 103 SER A O 1
ATOM 842 N N . ALA A 1 104 ? -17.622 5.893 12.349 1.00 96.81 104 ALA A N 1
ATOM 843 C CA . ALA A 1 104 ? -18.862 6.449 12.882 1.00 96.81 104 ALA A CA 1
ATOM 844 C C . ALA A 1 104 ? -18.611 7.605 13.876 1.00 96.81 104 ALA A C 1
ATOM 846 O O . ALA A 1 104 ? -19.455 8.493 14.023 1.00 96.81 104 ALA A O 1
ATOM 847 N N . HIS A 1 105 ? -17.431 7.655 14.506 1.00 94.06 105 HIS A N 1
ATOM 848 C CA . HIS A 1 105 ? -17.032 8.728 15.426 1.00 94.06 105 HIS A CA 1
ATOM 849 C C . HIS A 1 105 ? -16.784 10.076 14.732 1.00 94.06 105 HIS A C 1
ATOM 851 O O . HIS A 1 105 ? -16.811 11.121 15.378 1.00 94.06 105 HIS A O 1
ATOM 857 N N . ASP A 1 106 ? -16.603 10.080 13.411 1.00 91.62 106 ASP A N 1
ATOM 858 C CA . ASP A 1 106 ? -16.399 11.292 12.610 1.00 91.62 106 ASP A CA 1
ATOM 859 C C . ASP A 1 106 ? -17.697 12.113 12.438 1.00 91.62 106 ASP A C 1
ATOM 861 O O . ASP A 1 106 ? -17.688 13.258 11.991 1.00 91.62 106 ASP A O 1
ATOM 865 N N . GLY A 1 107 ? -18.863 11.526 12.730 1.00 92.19 107 GLY A N 1
ATOM 866 C CA . GLY A 1 107 ? -20.176 12.162 12.557 1.00 92.19 107 GLY A CA 1
ATOM 867 C C . GLY A 1 107 ? -20.624 12.332 11.095 1.00 92.19 107 GLY A C 1
ATOM 868 O O . GLY A 1 107 ? -21.809 12.546 10.838 1.00 92.19 107 GLY A O 1
ATOM 869 N N . ARG A 1 108 ? -19.711 12.194 10.123 1.00 95.75 108 ARG A N 1
ATOM 870 C CA . ARG A 1 108 ? -20.009 12.152 8.677 1.00 95.75 108 ARG A CA 1
ATOM 871 C C . ARG A 1 108 ? -20.561 10.802 8.218 1.00 95.75 108 ARG A C 1
ATOM 873 O O . ARG A 1 108 ? -21.302 10.751 7.237 1.00 95.75 108 ARG A O 1
ATOM 880 N N . TYR A 1 109 ? -20.205 9.728 8.918 1.00 95.94 109 TYR A N 1
ATOM 881 C CA . TYR A 1 109 ? -20.554 8.354 8.570 1.00 95.94 109 TYR A CA 1
ATOM 882 C C . TYR A 1 109 ? -21.485 7.761 9.625 1.00 95.94 109 TYR A C 1
ATOM 884 O O . TYR A 1 109 ? -21.354 8.045 10.812 1.00 95.94 109 TYR A O 1
ATOM 892 N N . LYS A 1 110 ? -22.469 6.971 9.184 1.00 94.94 110 LYS A N 1
ATOM 893 C CA . LYS A 1 110 ? -23.477 6.374 10.079 1.00 94.94 110 LYS A CA 1
ATOM 894 C C . LYS A 1 110 ? -22.990 5.102 10.764 1.00 94.94 110 LYS A C 1
ATOM 896 O O . LYS A 1 110 ? -23.502 4.754 11.821 1.00 94.94 110 LYS A O 1
ATOM 901 N N . GLU A 1 111 ? -22.067 4.402 10.124 1.00 96.62 111 GLU A N 1
ATOM 902 C CA . GLU A 1 111 ? -21.503 3.140 10.576 1.00 96.62 111 GLU A CA 1
ATOM 903 C C . GLU A 1 111 ? -20.044 3.054 10.141 1.00 96.62 111 GLU A C 1
ATOM 905 O O . GLU A 1 111 ? -19.631 3.747 9.207 1.00 96.62 111 GLU A O 1
ATOM 910 N N . ASP A 1 112 ? -19.290 2.207 10.834 1.00 98.19 112 ASP A N 1
ATOM 911 C CA . ASP A 1 112 ? -17.902 1.927 10.507 1.00 98.19 112 ASP A CA 1
ATOM 912 C C . ASP A 1 112 ? -17.803 1.120 9.208 1.00 98.19 112 ASP A C 1
ATOM 914 O O . ASP A 1 112 ? -18.354 0.020 9.086 1.00 98.19 112 ASP A O 1
ATOM 918 N N . GLU A 1 113 ? -17.058 1.640 8.236 1.00 97.81 113 GLU A N 1
ATOM 919 C CA . GLU A 1 113 ? -16.815 0.962 6.964 1.00 97.81 113 GLU A CA 1
ATOM 920 C C . GLU A 1 113 ? -15.352 1.076 6.545 1.00 97.81 113 GLU A C 1
ATOM 922 O O . GLU A 1 113 ? -14.730 2.123 6.683 1.00 97.81 113 GLU A O 1
ATOM 927 N N . ALA A 1 114 ? -14.804 0.014 5.957 1.00 98.38 114 ALA A N 1
ATOM 928 C CA . ALA A 1 114 ? -13.471 0.033 5.370 1.00 98.38 114 ALA A CA 1
ATOM 929 C C . ALA A 1 114 ? -13.538 -0.232 3.865 1.00 98.38 114 ALA A C 1
ATOM 931 O O . ALA A 1 114 ? -14.323 -1.062 3.401 1.00 98.38 114 ALA A O 1
ATOM 932 N N . TYR A 1 115 ? -12.677 0.431 3.100 1.00 98.25 115 TYR A N 1
ATOM 933 C CA . TYR A 1 115 ? -12.562 0.262 1.656 1.00 98.25 115 TYR A CA 1
ATOM 934 C C . TYR A 1 115 ? -11.106 0.126 1.239 1.00 98.25 115 TYR A C 1
ATOM 936 O O . TYR A 1 115 ? -10.215 0.775 1.785 1.00 98.25 115 TYR A O 1
ATOM 944 N N . LEU A 1 116 ? -10.877 -0.694 0.219 1.00 98.00 116 LEU A N 1
ATOM 945 C CA . LEU A 1 116 ? -9.596 -0.740 -0.462 1.00 98.00 116 LEU A CA 1
ATOM 946 C C . LEU A 1 116 ? -9.556 0.362 -1.521 1.00 98.00 116 LEU A C 1
ATOM 948 O O . LEU A 1 116 ? -10.391 0.400 -2.429 1.00 98.00 116 LEU A O 1
ATOM 952 N N . ILE A 1 117 ? -8.569 1.239 -1.416 1.00 97.50 117 ILE A N 1
ATOM 953 C CA . ILE A 1 117 ? -8.298 2.323 -2.353 1.00 97.50 117 ILE A CA 1
ATOM 954 C C . ILE A 1 117 ? -7.020 1.987 -3.115 1.00 97.50 117 ILE A C 1
ATOM 956 O O . ILE A 1 117 ? -5.998 1.668 -2.513 1.00 97.50 117 ILE A O 1
ATOM 960 N N . ILE A 1 118 ? -7.063 2.049 -4.441 1.00 95.94 118 ILE A N 1
ATOM 961 C CA . ILE A 1 118 ? -5.897 1.869 -5.308 1.00 95.94 118 ILE A CA 1
ATOM 962 C C . ILE A 1 118 ? -5.308 3.246 -5.599 1.00 95.94 118 ILE A C 1
ATOM 964 O O . ILE A 1 118 ? -5.985 4.125 -6.140 1.00 95.94 118 ILE A O 1
ATOM 968 N N . ARG A 1 119 ? -4.041 3.435 -5.238 1.00 88.12 119 ARG A N 1
ATOM 969 C CA . ARG A 1 119 ? -3.323 4.695 -5.405 1.00 88.12 119 ARG A CA 1
ATOM 970 C C . ARG A 1 119 ? -2.643 4.761 -6.765 1.00 88.12 119 ARG A C 1
ATOM 972 O O . ARG A 1 119 ? -1.821 3.907 -7.100 1.00 88.12 119 ARG A O 1
ATOM 979 N N . GLY A 1 120 ? -2.946 5.834 -7.490 1.00 78.38 120 GLY A N 1
ATOM 980 C CA . GLY A 1 120 ? -2.308 6.162 -8.754 1.00 78.38 120 GLY A CA 1
ATOM 981 C C . GLY A 1 120 ? -2.998 5.498 -9.936 1.00 78.38 120 GLY A C 1
ATOM 982 O O . GLY A 1 120 ? -2.497 4.526 -10.490 1.00 78.38 120 GLY A O 1
ATOM 983 N N . ASN A 1 121 ? -4.127 6.056 -10.376 1.00 84.06 121 ASN A N 1
ATOM 984 C CA . ASN A 1 121 ? -4.584 5.853 -11.751 1.00 84.06 121 ASN A CA 1
ATOM 985 C C . ASN A 1 121 ? -3.617 6.540 -12.742 1.00 84.06 121 ASN A C 1
ATOM 987 O O . ASN A 1 121 ? -2.603 7.113 -12.341 1.00 84.06 121 ASN A O 1
ATOM 991 N N . ASN A 1 122 ? -3.936 6.550 -14.037 1.00 86.12 122 ASN A N 1
ATOM 992 C CA . ASN A 1 122 ? -3.076 7.176 -15.052 1.00 86.12 122 ASN A CA 1
ATOM 993 C C . ASN A 1 122 ? -2.831 8.690 -14.853 1.00 86.12 122 ASN A C 1
ATOM 995 O O . ASN A 1 122 ? -1.926 9.235 -15.470 1.00 86.12 122 ASN A O 1
ATOM 999 N N . LEU A 1 123 ? -3.616 9.368 -14.011 1.00 85.81 123 LEU A N 1
ATOM 1000 C CA . LEU A 1 123 ? -3.458 10.782 -13.643 1.00 85.81 123 LEU A CA 1
ATOM 1001 C C . LEU A 1 123 ? -2.952 10.968 -12.201 1.00 85.81 123 LEU A C 1
ATOM 1003 O O . LEU A 1 123 ? -2.877 12.088 -11.710 1.00 85.81 123 LEU A O 1
ATOM 1007 N N . GLY A 1 124 ? -2.640 9.877 -11.499 1.00 84.19 124 GLY A N 1
ATOM 1008 C CA . GLY A 1 124 ? -2.222 9.903 -10.100 1.00 84.19 124 GLY A CA 1
ATOM 1009 C C . GLY A 1 124 ? -3.363 9.989 -9.083 1.00 84.19 124 GLY A C 1
ATOM 1010 O O . GLY A 1 124 ? -3.088 10.055 -7.887 1.00 84.19 124 GLY A O 1
ATOM 1011 N N . HIS A 1 125 ? -4.626 9.954 -9.517 1.00 89.31 125 HIS A N 1
ATOM 1012 C CA . HIS A 1 125 ? -5.774 9.980 -8.609 1.00 89.31 125 HIS A CA 1
ATOM 1013 C C . HIS A 1 125 ? -5.990 8.625 -7.928 1.00 89.31 125 HIS A C 1
ATOM 1015 O O . HIS A 1 125 ? -5.619 7.570 -8.450 1.00 89.31 125 HIS A O 1
ATOM 1021 N N . GLU A 1 126 ? -6.639 8.664 -6.772 1.00 92.25 126 GLU A N 1
ATOM 1022 C CA . GLU A 1 126 ? -7.062 7.484 -6.026 1.00 92.25 126 GLU A CA 1
ATOM 1023 C C . GLU A 1 126 ? -8.341 6.877 -6.623 1.00 92.25 126 GLU A C 1
ATOM 1025 O O . GLU A 1 126 ? -9.220 7.584 -7.119 1.00 92.25 126 GLU A O 1
ATOM 1030 N N . MET A 1 127 ? -8.439 5.547 -6.594 1.00 94.44 127 MET A N 1
ATOM 1031 C CA . MET A 1 127 ? -9.586 4.793 -7.099 1.00 94.44 127 MET A CA 1
ATOM 1032 C C . MET A 1 127 ? -10.147 3.906 -5.996 1.00 94.44 127 MET A C 1
ATOM 1034 O O . MET A 1 127 ? -9.469 2.997 -5.518 1.00 94.44 127 MET A O 1
ATOM 1038 N N . ARG A 1 128 ? -11.408 4.125 -5.618 1.00 95.00 128 ARG A N 1
ATOM 1039 C CA . ARG A 1 128 ? -12.121 3.206 -4.725 1.00 95.00 128 ARG A CA 1
ATOM 1040 C C . ARG A 1 128 ? -12.342 1.875 -5.442 1.00 95.00 128 ARG A C 1
ATOM 1042 O O . ARG A 1 128 ? -12.863 1.863 -6.553 1.00 95.00 128 ARG A O 1
ATOM 1049 N N . SER A 1 129 ? -11.937 0.781 -4.805 1.00 95.12 129 SER A N 1
ATOM 1050 C CA . SER A 1 129 ? -12.091 -0.576 -5.325 1.00 95.12 129 SER A CA 1
ATOM 1051 C C . SER A 1 129 ? -13.254 -1.284 -4.625 1.00 95.12 129 SER A C 1
ATOM 1053 O O . SER A 1 129 ? -14.409 -1.075 -4.988 1.00 95.12 129 SER A O 1
ATOM 1055 N N . ILE A 1 130 ? -12.978 -2.071 -3.586 1.00 96.88 130 ILE A N 1
ATOM 1056 C CA . ILE A 1 130 ? -13.960 -2.926 -2.910 1.00 96.88 130 ILE A CA 1
ATOM 1057 C C . ILE A 1 130 ? -14.164 -2.512 -1.453 1.00 96.88 130 ILE A C 1
ATOM 1059 O O . ILE A 1 130 ? -13.240 -2.015 -0.804 1.00 96.88 130 ILE A O 1
ATOM 1063 N N . LYS A 1 131 ? -15.373 -2.747 -0.929 1.00 98.00 131 LYS A N 1
ATOM 1064 C CA . LYS A 1 131 ? -15.648 -2.682 0.513 1.00 98.00 131 LYS A CA 1
ATOM 1065 C C . LYS A 1 131 ? -14.985 -3.881 1.195 1.00 98.00 131 LYS A C 1
ATOM 1067 O O . LYS A 1 131 ? -15.043 -5.001 0.686 1.00 98.00 131 LYS A O 1
ATOM 1072 N N . LEU A 1 132 ? -14.348 -3.635 2.329 1.00 98.50 132 LEU A N 1
ATOM 1073 C CA . LEU A 1 132 ? -13.633 -4.626 3.119 1.00 98.50 132 LEU A CA 1
ATOM 1074 C C . LEU A 1 132 ? -14.470 -5.024 4.333 1.00 98.50 132 LEU A C 1
ATOM 1076 O O . LEU A 1 132 ? -15.212 -4.222 4.898 1.00 98.50 132 LEU A O 1
ATOM 1080 N N . SER A 1 133 ? -14.303 -6.267 4.761 1.00 98.25 133 SER A N 1
ATOM 1081 C CA . SER A 1 133 ? -14.795 -6.765 6.043 1.00 98.25 133 SER A CA 1
ATOM 1082 C C . SER A 1 133 ? -13.615 -7.192 6.916 1.00 98.25 133 SER A C 1
ATOM 1084 O O . SER A 1 133 ? -12.575 -7.575 6.365 1.00 98.25 133 SER A O 1
ATOM 1086 N N . PRO A 1 134 ? -13.765 -7.216 8.251 1.00 98.50 134 PRO A N 1
ATOM 1087 C CA . PRO A 1 134 ? -12.756 -7.782 9.139 1.00 98.50 134 PRO A CA 1
ATOM 1088 C C . PRO A 1 134 ? -12.361 -9.220 8.773 1.00 98.50 134 PRO A C 1
ATOM 1090 O O . PRO A 1 134 ? -13.112 -9.960 8.125 1.00 98.50 134 PRO A O 1
ATOM 1093 N N . GLY A 1 135 ? -11.180 -9.625 9.230 1.00 98.50 135 GLY A N 1
ATOM 1094 C CA . GLY A 1 135 ? -10.597 -10.936 8.979 1.00 98.50 135 GLY A CA 1
ATOM 1095 C C . GLY A 1 135 ? -9.424 -10.896 8.003 1.00 98.50 135 GLY A C 1
ATOM 1096 O O . GLY A 1 135 ? -8.843 -9.850 7.719 1.00 98.50 135 GLY A O 1
ATOM 1097 N N . TRP A 1 136 ? -9.046 -12.073 7.514 1.00 98.62 136 TRP A N 1
ATOM 1098 C CA . TRP A 1 136 ? -7.926 -12.219 6.592 1.00 98.62 136 TRP A CA 1
ATOM 1099 C C . TRP A 1 136 ? -8.275 -11.756 5.184 1.00 98.62 136 TRP A C 1
ATOM 1101 O O . TRP A 1 136 ? -9.343 -12.077 4.664 1.00 98.62 136 TRP A O 1
ATOM 1111 N N . TRP A 1 137 ? -7.315 -11.095 4.553 1.00 98.69 137 TRP A N 1
ATOM 1112 C CA . TRP A 1 137 ? -7.315 -10.720 3.147 1.00 98.69 137 TRP A CA 1
ATOM 1113 C C . TRP A 1 137 ? -5.998 -11.129 2.507 1.00 98.69 137 TRP A C 1
ATOM 1115 O O . TRP A 1 137 ? -4.945 -11.008 3.129 1.00 98.69 137 TRP A O 1
ATOM 1125 N N . THR A 1 138 ? -6.051 -11.580 1.260 1.00 98.69 138 THR A N 1
ATOM 1126 C CA . THR A 1 138 ? -4.859 -11.769 0.429 1.00 98.69 138 THR A CA 1
ATOM 1127 C C . THR A 1 138 ? -4.831 -10.651 -0.598 1.00 98.69 138 THR A C 1
ATOM 1129 O O . THR A 1 138 ? -5.802 -10.465 -1.334 1.00 98.69 138 THR A O 1
ATOM 1132 N N . LEU A 1 139 ? -3.734 -9.900 -0.622 1.00 98.62 139 LEU A N 1
ATOM 1133 C CA . LEU A 1 139 ? -3.515 -8.768 -1.518 1.00 98.62 139 LEU A CA 1
ATOM 1134 C C . LEU A 1 139 ? -2.246 -9.011 -2.326 1.00 98.62 139 LEU A C 1
ATOM 1136 O O . LEU A 1 139 ? -1.279 -9.589 -1.826 1.00 98.62 139 LEU A O 1
ATOM 1140 N N . GLY A 1 140 ? -2.233 -8.551 -3.570 1.00 98.25 140 GLY A N 1
ATOM 1141 C CA . GLY A 1 140 ? -1.061 -8.717 -4.417 1.00 98.25 140 GLY A CA 1
ATOM 1142 C C . GLY A 1 140 ? -1.030 -7.753 -5.581 1.00 98.25 140 GLY A C 1
ATOM 1143 O O . GLY A 1 140 ? -2.049 -7.185 -5.971 1.00 98.25 140 GLY A O 1
ATOM 1144 N N . MET A 1 141 ? 0.163 -7.558 -6.122 1.00 98.44 141 MET A N 1
ATOM 1145 C CA . MET A 1 141 ? 0.393 -6.747 -7.309 1.00 98.44 141 MET A CA 1
ATOM 1146 C C . MET A 1 141 ? 1.335 -7.486 -8.251 1.00 98.44 141 MET A C 1
ATOM 1148 O O . MET A 1 141 ? 2.282 -8.128 -7.797 1.00 98.44 141 MET A O 1
ATOM 1152 N N . SER A 1 142 ? 1.105 -7.381 -9.556 1.00 98.06 142 SER A N 1
ATOM 1153 C CA . SER A 1 142 ? 2.047 -7.855 -10.575 1.00 98.06 142 SER A CA 1
ATOM 1154 C C . SER A 1 142 ? 2.373 -6.750 -11.564 1.00 98.06 142 SER A C 1
ATOM 1156 O O . SER A 1 142 ? 1.534 -5.891 -11.836 1.00 98.06 142 SER A O 1
ATOM 1158 N N . VAL A 1 143 ? 3.580 -6.794 -12.117 1.00 98.25 143 VAL A N 1
ATOM 1159 C CA . VAL A 1 143 ? 4.034 -5.877 -13.160 1.00 98.25 143 VAL A CA 1
ATOM 1160 C C . VAL A 1 143 ? 4.395 -6.694 -14.387 1.00 98.25 143 VAL A C 1
ATOM 1162 O O . VAL A 1 143 ? 5.202 -7.615 -14.290 1.00 98.25 143 VAL A O 1
ATOM 1165 N N . THR A 1 144 ? 3.776 -6.400 -15.523 1.00 97.62 144 THR A N 1
ATOM 1166 C CA . THR A 1 144 ? 4.046 -7.093 -16.789 1.00 97.62 144 THR A CA 1
ATOM 1167 C C . THR A 1 144 ? 5.216 -6.461 -17.536 1.00 97.62 144 THR A C 1
ATOM 1169 O O . THR A 1 144 ? 5.602 -5.326 -17.262 1.00 97.62 144 THR A O 1
ATOM 1172 N N . GLY A 1 145 ? 5.789 -7.188 -18.499 1.00 97.25 145 GLY A N 1
ATOM 1173 C CA . GLY A 1 145 ? 6.943 -6.733 -19.286 1.00 97.25 145 GLY A CA 1
ATOM 1174 C C . GLY A 1 145 ? 6.741 -5.443 -20.091 1.00 97.25 145 GLY A C 1
ATOM 1175 O O . GLY A 1 145 ? 7.726 -4.833 -20.493 1.00 97.25 145 GLY A O 1
ATOM 1176 N N . ASP A 1 146 ? 5.496 -5.008 -20.298 1.00 96.88 146 ASP A N 1
ATOM 1177 C CA . ASP A 1 146 ? 5.139 -3.702 -20.875 1.00 96.88 146 ASP A CA 1
ATOM 1178 C C . ASP A 1 146 ? 5.078 -2.565 -19.829 1.00 96.88 146 ASP A C 1
ATOM 1180 O O . ASP A 1 146 ? 4.732 -1.432 -20.161 1.00 96.88 146 ASP A O 1
ATOM 1184 N N . GLY A 1 147 ? 5.393 -2.854 -18.565 1.00 97.69 147 GLY A N 1
ATOM 1185 C CA . GLY A 1 147 ? 5.434 -1.893 -17.467 1.00 97.69 147 GLY A CA 1
ATOM 1186 C C . GLY A 1 147 ? 4.080 -1.590 -16.819 1.00 97.69 147 GLY A C 1
ATOM 1187 O O . GLY A 1 147 ? 3.997 -0.677 -15.993 1.00 97.69 147 GLY A O 1
ATOM 1188 N N . ARG A 1 148 ? 3.015 -2.325 -17.168 1.00 97.88 148 ARG A N 1
ATOM 1189 C CA . ARG A 1 148 ? 1.677 -2.168 -16.577 1.00 97.88 148 ARG A CA 1
ATOM 1190 C C . ARG A 1 148 ? 1.597 -2.824 -15.198 1.00 97.88 148 ARG A C 1
ATOM 1192 O O . ARG A 1 148 ? 2.171 -3.883 -14.968 1.00 97.88 148 ARG A O 1
ATOM 1199 N N . VAL A 1 149 ? 0.844 -2.209 -14.287 1.00 98.38 149 VAL A N 1
ATOM 1200 C CA . VAL A 1 149 ? 0.609 -2.712 -12.927 1.00 98.38 149 VAL A CA 1
ATOM 1201 C C . VAL A 1 149 ? -0.792 -3.307 -12.827 1.00 98.38 149 VAL A C 1
ATOM 1203 O O . VAL A 1 149 ? -1.773 -2.706 -13.271 1.00 98.38 149 VAL A O 1
ATOM 1206 N N . HIS A 1 150 ? -0.886 -4.486 -12.222 1.00 98.12 150 HIS A N 1
ATOM 1207 C CA . HIS A 1 150 ? -2.124 -5.213 -11.971 1.00 98.12 150 HIS A CA 1
ATOM 1208 C C . HIS A 1 150 ? -2.324 -5.375 -10.470 1.00 98.12 150 HIS A C 1
ATOM 1210 O O . HIS A 1 150 ? -1.414 -5.812 -9.768 1.00 98.12 150 HIS A O 1
ATOM 1216 N N . PHE A 1 151 ? -3.517 -5.044 -9.997 1.00 98.44 151 PHE A N 1
ATOM 1217 C CA . PHE A 1 151 ? -3.892 -5.047 -8.591 1.00 98.44 151 PHE A CA 1
ATOM 1218 C C . PHE A 1 151 ? -4.901 -6.161 -8.346 1.00 98.44 151 PHE A C 1
ATOM 1220 O O . PHE A 1 151 ? -5.916 -6.220 -9.037 1.00 98.44 151 PHE A O 1
ATOM 1227 N N . TYR A 1 152 ? -4.640 -7.014 -7.363 1.00 98.62 152 TYR A N 1
ATOM 1228 C CA . TYR A 1 152 ? -5.487 -8.131 -6.981 1.00 98.62 152 TYR A CA 1
ATOM 1229 C C . TYR A 1 152 ? -5.823 -8.093 -5.492 1.00 98.62 152 TYR A C 1
ATOM 1231 O O . TYR A 1 152 ? -4.980 -7.745 -4.658 1.00 98.62 152 TYR A O 1
ATOM 1239 N N . GLY A 1 153 ? -7.027 -8.535 -5.145 1.00 98.25 153 GLY A N 1
ATOM 1240 C CA . GLY A 1 153 ? -7.424 -8.670 -3.751 1.00 98.25 153 GLY A CA 1
ATOM 1241 C C . GLY A 1 153 ? -8.614 -9.596 -3.565 1.00 98.25 153 GLY A C 1
ATOM 1242 O O . GLY A 1 153 ? -9.568 -9.566 -4.338 1.00 98.25 153 GLY A O 1
ATOM 1243 N N . ARG A 1 154 ? -8.558 -10.401 -2.504 1.00 98.19 154 ARG A N 1
ATOM 1244 C CA . ARG A 1 154 ? -9.648 -11.294 -2.101 1.00 98.19 154 ARG A CA 1
ATOM 1245 C C . ARG A 1 154 ? -9.730 -11.445 -0.594 1.00 98.19 154 ARG A C 1
ATOM 1247 O O . ARG A 1 154 ? -8.717 -11.395 0.107 1.00 98.19 154 ARG A O 1
ATOM 1254 N N . GLN A 1 155 ? -10.927 -11.746 -0.108 1.00 98.50 155 GLN A N 1
ATOM 1255 C CA . GLN A 1 155 ? -11.108 -12.161 1.274 1.00 98.50 155 GLN A CA 1
ATOM 1256 C C . GLN A 1 155 ? -10.591 -13.600 1.484 1.00 98.50 155 GLN A C 1
ATOM 1258 O O . GLN A 1 155 ? -10.735 -14.493 0.635 1.00 98.50 155 GLN A O 1
ATOM 1263 N N . GLY A 1 156 ? -9.982 -13.833 2.644 1.00 98.19 156 GLY A N 1
ATOM 1264 C CA . GLY A 1 156 ? -9.351 -15.088 3.047 1.00 98.19 156 GLY A CA 1
ATOM 1265 C C . GLY A 1 156 ? -7.882 -15.209 2.627 1.00 98.19 156 GLY A C 1
ATOM 1266 O O . GLY A 1 156 ? -7.306 -14.305 2.031 1.00 98.19 156 GLY A O 1
ATOM 1267 N N . VAL A 1 157 ? -7.277 -16.358 2.945 1.00 96.56 157 VAL A N 1
ATOM 1268 C CA . VAL A 1 157 ? -5.826 -16.634 2.815 1.00 96.56 157 VAL A CA 1
ATOM 1269 C C . VAL A 1 157 ? -5.423 -17.398 1.540 1.00 96.56 157 VAL A C 1
ATOM 1271 O O . VAL A 1 157 ? -4.290 -17.870 1.433 1.00 96.56 157 VAL A O 1
ATOM 1274 N N . GLY A 1 158 ? -6.362 -17.584 0.608 1.00 96.12 158 GLY A N 1
ATOM 1275 C CA . GLY A 1 158 ? -6.164 -18.366 -0.615 1.00 96.12 158 GLY A CA 1
ATOM 1276 C C . GLY A 1 158 ? -5.323 -17.654 -1.677 1.00 96.12 158 GLY A C 1
ATOM 1277 O O . GLY A 1 158 ? -5.131 -16.443 -1.626 1.00 96.12 158 GLY A O 1
ATOM 1278 N N . ASN A 1 159 ? -4.857 -18.417 -2.668 1.00 96.88 159 ASN A N 1
ATOM 1279 C CA . ASN A 1 159 ? -4.089 -17.875 -3.789 1.00 96.88 159 ASN A CA 1
ATOM 1280 C C . ASN A 1 159 ? -4.911 -16.864 -4.596 1.00 96.88 159 ASN A C 1
ATOM 1282 O O . ASN A 1 159 ? -6.113 -17.045 -4.795 1.00 96.88 159 ASN A O 1
ATOM 1286 N N . LEU A 1 160 ? -4.226 -15.835 -5.091 1.00 98.00 160 LEU A N 1
ATOM 1287 C CA . LEU A 1 160 ? -4.790 -14.880 -6.036 1.00 98.00 160 LEU A CA 1
ATOM 1288 C C . LEU A 1 160 ? -4.824 -15.484 -7.438 1.00 98.00 160 LEU A C 1
ATOM 1290 O O . LEU A 1 160 ? -3.909 -16.195 -7.858 1.00 98.00 160 LEU A O 1
ATOM 1294 N N . THR A 1 161 ? -5.887 -15.170 -8.160 1.00 96.81 161 THR A N 1
ATOM 1295 C CA . THR A 1 161 ? -6.167 -15.634 -9.515 1.00 96.81 161 THR A CA 1
ATOM 1296 C C . THR A 1 161 ? -6.620 -14.464 -10.386 1.00 96.81 161 THR A C 1
ATOM 1298 O O . THR A 1 161 ? -6.833 -13.350 -9.908 1.00 96.81 161 THR A O 1
ATOM 1301 N N . ALA A 1 162 ? -6.818 -14.714 -11.681 1.00 96.88 162 ALA A N 1
ATOM 1302 C CA . ALA A 1 162 ? -7.317 -13.695 -12.601 1.00 96.88 162 ALA A CA 1
ATOM 1303 C C . ALA A 1 162 ? -8.703 -13.139 -12.212 1.00 96.88 162 ALA A C 1
ATOM 1305 O O . ALA A 1 162 ? -8.988 -11.986 -12.523 1.00 96.88 162 ALA A O 1
ATOM 1306 N N . SER A 1 163 ? -9.551 -13.910 -11.517 1.00 97.75 163 SER A N 1
ATOM 1307 C CA . SER A 1 163 ? -10.857 -13.415 -11.051 1.00 97.75 163 SER A CA 1
ATOM 1308 C C . SER A 1 163 ? -10.754 -12.444 -9.877 1.00 97.75 163 SER A C 1
ATOM 1310 O O . SER A 1 163 ? -11.721 -11.751 -9.587 1.00 97.75 163 SER A O 1
ATOM 1312 N N . ASP A 1 164 ? -9.600 -12.390 -9.211 1.00 98.50 164 ASP A N 1
ATOM 1313 C CA . ASP A 1 164 ? -9.345 -11.477 -8.096 1.00 98.50 164 ASP A CA 1
ATOM 1314 C C . ASP A 1 164 ? -8.758 -10.134 -8.577 1.00 98.50 164 ASP A C 1
ATOM 1316 O O . ASP A 1 164 ? -8.354 -9.313 -7.754 1.00 98.50 164 ASP A O 1
ATOM 1320 N N . LEU A 1 165 ? -8.668 -9.909 -9.899 1.00 98.19 165 LEU A N 1
ATOM 1321 C CA . LEU A 1 165 ? -8.173 -8.666 -10.492 1.00 98.19 165 LEU A CA 1
ATOM 1322 C C . LEU A 1 165 ? -9.133 -7.509 -10.186 1.00 98.19 165 LEU A C 1
ATOM 1324 O O . LEU A 1 165 ? -10.285 -7.501 -10.612 1.00 98.19 165 LEU A O 1
ATOM 1328 N N . LEU A 1 166 ? -8.616 -6.495 -9.504 1.00 97.56 166 LEU A N 1
ATOM 1329 C CA . LEU A 1 166 ? -9.337 -5.283 -9.127 1.00 97.56 166 LEU A CA 1
ATOM 1330 C C . LEU A 1 166 ? -9.106 -4.145 -10.123 1.00 97.56 166 LEU A C 1
ATOM 1332 O O . LEU A 1 166 ? -10.014 -3.371 -10.415 1.00 97.56 166 LEU A O 1
ATOM 1336 N N . HIS A 1 167 ? -7.879 -4.017 -10.629 1.00 96.81 167 HIS A N 1
ATOM 1337 C CA . HIS A 1 167 ? -7.514 -2.966 -11.574 1.00 96.81 167 HIS A CA 1
ATOM 1338 C C . HIS A 1 167 ? -6.263 -3.338 -12.369 1.00 96.81 167 HIS A C 1
ATOM 1340 O O . HIS A 1 167 ? -5.398 -4.069 -11.889 1.00 96.81 167 HIS A O 1
ATOM 1346 N N . SER A 1 168 ? -6.136 -2.777 -13.569 1.00 96.88 168 SER A N 1
ATOM 1347 C CA . SER A 1 168 ? -4.925 -2.862 -14.376 1.00 96.88 168 SER A CA 1
ATOM 1348 C C . SER A 1 168 ? -4.683 -1.548 -15.116 1.00 96.88 168 SER A C 1
ATOM 1350 O O . SER A 1 168 ? -5.565 -1.062 -15.827 1.00 96.88 168 SER A O 1
ATOM 1352 N N . GLY A 1 169 ? -3.487 -0.976 -14.974 1.00 95.75 169 GLY A N 1
ATOM 1353 C CA . GLY A 1 169 ? -3.192 0.355 -15.500 1.00 95.75 169 GLY A CA 1
ATOM 1354 C C . GLY A 1 169 ? -1.721 0.746 -15.410 1.00 95.75 169 GLY A C 1
ATOM 1355 O O . GLY A 1 169 ? -0.871 -0.050 -15.019 1.00 95.75 169 GLY A O 1
ATOM 1356 N N . THR A 1 170 ? -1.432 1.986 -15.793 1.00 96.62 170 THR A N 1
ATOM 1357 C CA . THR A 1 170 ? -0.099 2.603 -15.742 1.00 96.62 170 THR A CA 1
ATOM 1358 C C . THR A 1 170 ? -0.146 3.727 -14.713 1.00 96.62 170 THR A C 1
ATOM 1360 O O . THR A 1 170 ? -0.533 4.845 -15.068 1.00 96.62 170 THR A O 1
ATOM 1363 N N . PRO A 1 171 ? 0.151 3.453 -13.430 1.00 96.19 171 PRO A N 1
ATOM 1364 C CA . PRO A 1 171 ? 0.053 4.461 -12.386 1.00 96.19 171 PRO A CA 1
ATOM 1365 C C . PRO A 1 171 ? 0.844 5.717 -12.731 1.00 96.19 171 PRO A C 1
ATOM 1367 O O . PRO A 1 171 ? 1.981 5.624 -13.187 1.00 96.19 171 PRO A O 1
ATOM 1370 N N . TYR A 1 172 ? 0.224 6.883 -12.547 1.00 94.12 172 TYR A N 1
ATOM 1371 C CA . TYR A 1 172 ? 0.785 8.194 -12.903 1.00 94.12 172 TYR A CA 1
ATOM 1372 C C . TYR A 1 172 ? 1.105 8.369 -14.401 1.00 94.12 172 TYR A C 1
ATOM 1374 O O . TYR A 1 172 ? 1.794 9.309 -14.784 1.00 94.12 172 TYR A O 1
ATOM 1382 N N . GLY A 1 173 ? 0.609 7.470 -15.257 1.00 94.81 173 GLY A N 1
ATOM 1383 C CA . GLY A 1 173 ? 0.928 7.441 -16.683 1.00 94.81 173 GLY A CA 1
ATOM 1384 C C . GLY A 1 173 ? 2.287 6.808 -16.991 1.00 94.81 173 GLY A C 1
ATOM 1385 O O . GLY A 1 173 ? 2.716 6.832 -18.142 1.00 94.81 173 GLY A O 1
ATOM 1386 N N . TYR A 1 174 ? 2.958 6.231 -15.991 1.00 96.81 174 TYR A N 1
ATOM 1387 C CA . TYR A 1 174 ? 4.277 5.629 -16.138 1.00 96.81 174 TYR A CA 1
ATOM 1388 C C . TYR A 1 174 ? 4.202 4.152 -16.524 1.00 96.81 174 TYR A C 1
ATOM 1390 O O . TYR A 1 174 ? 3.399 3.384 -15.986 1.00 96.81 174 TYR A O 1
ATOM 1398 N N . ALA A 1 175 ? 5.094 3.756 -17.433 1.00 97.38 175 ALA A N 1
ATOM 1399 C CA . ALA A 1 175 ? 5.426 2.361 -17.681 1.00 97.38 175 ALA A CA 1
ATOM 1400 C C . ALA A 1 175 ? 6.633 1.988 -16.812 1.00 97.38 175 ALA A C 1
ATOM 1402 O O . ALA A 1 175 ? 7.688 2.622 -16.897 1.00 97.38 175 ALA A O 1
ATOM 1403 N N . ALA A 1 176 ? 6.465 0.982 -15.958 1.00 98.00 176 ALA A N 1
ATOM 1404 C CA . ALA A 1 176 ? 7.528 0.512 -15.083 1.00 98.00 176 ALA A CA 1
ATOM 1405 C C . ALA A 1 176 ? 8.667 -0.114 -15.896 1.00 98.00 176 ALA A C 1
ATOM 1407 O O . ALA A 1 176 ? 8.423 -0.896 -16.809 1.00 98.00 176 ALA A O 1
ATOM 1408 N N . GLU A 1 177 ? 9.909 0.167 -15.515 1.00 98.06 177 GLU A N 1
ATOM 1409 C CA . GLU A 1 177 ? 11.113 -0.474 -16.065 1.00 98.06 177 GLU A CA 1
ATOM 1410 C C . GLU A 1 177 ? 11.711 -1.461 -15.055 1.00 98.06 177 GLU A C 1
ATOM 1412 O O . GLU A 1 177 ? 12.201 -2.543 -15.410 1.00 98.06 177 GLU A O 1
ATOM 1417 N N . HIS A 1 178 ? 11.603 -1.117 -13.768 1.00 97.31 178 HIS A N 1
ATOM 1418 C CA . HIS A 1 178 ? 12.118 -1.913 -12.665 1.00 97.31 178 HIS A CA 1
ATOM 1419 C C . HIS A 1 178 ? 11.134 -1.998 -11.498 1.00 97.31 178 HIS A C 1
ATOM 1421 O O . HIS A 1 178 ? 10.477 -1.021 -11.149 1.00 97.31 178 HIS A O 1
ATOM 1427 N N . PHE A 1 179 ? 11.106 -3.165 -10.861 1.00 97.25 179 PHE A N 1
ATOM 1428 C CA . PHE A 1 179 ? 10.496 -3.423 -9.563 1.00 97.25 179 PHE A CA 1
ATOM 1429 C C . PHE A 1 179 ? 11.608 -3.513 -8.516 1.00 97.25 179 PHE A C 1
ATOM 1431 O O . PHE A 1 179 ? 12.452 -4.410 -8.580 1.00 97.25 179 PHE A O 1
ATOM 1438 N N . ALA A 1 180 ? 11.637 -2.592 -7.560 1.00 94.75 180 ALA A N 1
ATOM 1439 C CA . ALA A 1 180 ? 12.666 -2.560 -6.527 1.00 94.75 180 ALA A CA 1
ATOM 1440 C C . ALA A 1 180 ? 12.261 -3.378 -5.296 1.00 94.75 180 ALA A C 1
ATOM 1442 O O . ALA A 1 180 ? 13.029 -4.226 -4.836 1.00 94.75 180 ALA A O 1
ATOM 1443 N N . THR A 1 181 ? 11.066 -3.138 -4.756 1.00 95.06 181 THR A N 1
ATOM 1444 C CA . THR A 1 181 ? 10.566 -3.849 -3.574 1.00 95.06 181 THR A CA 1
ATOM 1445 C C . THR A 1 181 ? 9.057 -3.664 -3.378 1.00 95.06 181 THR A C 1
ATOM 1447 O O . THR A 1 181 ? 8.385 -3.011 -4.172 1.00 95.06 181 THR A O 1
ATOM 1450 N N . HIS A 1 182 ? 8.531 -4.237 -2.300 1.00 95.75 182 HIS A N 1
ATOM 1451 C CA . HIS A 1 182 ? 7.225 -3.927 -1.734 1.00 95.75 182 HIS A CA 1
ATOM 1452 C C . HIS A 1 182 ? 7.364 -3.495 -0.268 1.00 95.75 182 HIS A C 1
ATOM 1454 O O . HIS A 1 182 ? 8.346 -3.823 0.402 1.00 95.75 182 HIS A O 1
ATOM 1460 N N . PHE A 1 183 ? 6.408 -2.721 0.225 1.00 96.75 183 PHE A N 1
ATOM 1461 C CA . PHE A 1 183 ? 6.462 -2.131 1.556 1.00 96.75 183 PHE A CA 1
ATOM 1462 C C . PHE A 1 183 ? 5.065 -1.852 2.100 1.00 96.75 183 PHE A C 1
ATOM 1464 O O . PHE A 1 183 ? 4.065 -1.911 1.378 1.00 96.75 183 PHE A O 1
ATOM 1471 N N . PHE A 1 184 ? 5.012 -1.562 3.393 1.00 98.00 184 PHE A N 1
ATOM 1472 C CA . PHE A 1 184 ? 3.778 -1.354 4.133 1.00 98.00 184 PHE A CA 1
ATOM 1473 C C . PHE A 1 184 ? 3.789 -0.000 4.822 1.00 98.00 184 PHE A C 1
ATOM 1475 O O . PHE A 1 184 ? 4.850 0.461 5.233 1.00 98.00 184 PHE A O 1
ATOM 1482 N N . ASN A 1 185 ? 2.613 0.599 4.982 1.00 97.81 185 ASN A N 1
ATOM 1483 C CA . ASN A 1 185 ? 2.439 1.841 5.730 1.00 97.81 185 ASN A CA 1
ATOM 1484 C C . ASN A 1 185 ? 1.525 1.598 6.933 1.00 97.81 185 ASN A C 1
ATOM 1486 O O . ASN A 1 185 ? 0.516 0.903 6.800 1.00 97.81 185 ASN A O 1
ATOM 1490 N N . SER A 1 186 ? 1.844 2.202 8.075 1.00 97.88 186 SER A N 1
ATOM 1491 C CA . SER A 1 186 ? 0.959 2.295 9.242 1.00 97.88 186 SER A CA 1
ATOM 1492 C C . SER A 1 186 ? 0.669 3.764 9.513 1.00 97.88 186 SER A C 1
ATOM 1494 O O . SER A 1 186 ? 1.609 4.541 9.665 1.00 97.88 186 SER A O 1
ATOM 1496 N N . CYS A 1 187 ? -0.606 4.140 9.583 1.00 97.88 187 CYS A N 1
ATOM 1497 C CA . CYS A 1 187 ? -1.013 5.536 9.740 1.00 97.88 187 CYS A CA 1
ATOM 1498 C C . CYS A 1 187 ? -1.701 5.774 11.089 1.00 97.88 187 CYS A C 1
ATOM 1500 O O . CYS A 1 187 ? -2.481 4.932 11.539 1.00 97.88 187 CYS A O 1
ATOM 1502 N N . ASN A 1 188 ? -1.446 6.926 11.706 1.00 96.94 188 ASN A N 1
ATOM 1503 C CA . ASN A 1 188 ? -2.228 7.467 12.825 1.00 96.94 188 ASN A CA 1
ATOM 1504 C C . ASN A 1 188 ? -2.241 9.001 12.785 1.00 96.94 188 ASN A C 1
ATOM 1506 O O . ASN A 1 188 ? -1.567 9.618 11.963 1.00 96.94 188 ASN A O 1
ATOM 1510 N N . THR A 1 189 ? -2.991 9.612 13.698 1.00 95.69 189 THR A N 1
ATOM 1511 C CA . THR A 1 189 ? -3.084 11.072 13.898 1.00 95.69 189 THR A CA 1
ATOM 1512 C C . THR A 1 189 ? -1.797 11.752 14.411 1.00 95.69 189 THR A C 1
ATOM 1514 O O . THR A 1 189 ? -1.745 12.980 14.475 1.00 95.69 189 THR A O 1
ATOM 1517 N N . ASN A 1 190 ? -0.767 10.993 14.804 1.00 96.50 190 ASN A N 1
ATOM 1518 C CA . ASN A 1 190 ? 0.478 11.520 15.382 1.00 96.50 190 ASN A CA 1
ATOM 1519 C C . ASN A 1 190 ? 0.256 12.582 16.492 1.00 96.50 190 ASN A C 1
ATOM 1521 O O . ASN A 1 190 ? 0.754 13.711 16.436 1.00 96.50 190 ASN A O 1
ATOM 1525 N N . ASP A 1 191 ? -0.533 12.225 17.509 1.00 96.44 191 ASP A N 1
ATOM 1526 C CA . ASP A 1 191 ? -0.803 13.047 18.702 1.00 96.44 191 ASP A CA 1
ATOM 1527 C C . ASP A 1 191 ? 0.059 12.655 19.922 1.00 96.44 191 ASP A C 1
ATOM 1529 O O . ASP A 1 191 ? -0.042 13.275 20.985 1.00 96.44 191 ASP A O 1
ATOM 1533 N N . GLY A 1 192 ? 0.901 11.624 19.782 1.00 95.38 192 GLY A N 1
ATOM 1534 C CA . GLY A 1 192 ? 1.723 11.047 20.851 1.00 95.38 192 GLY A CA 1
ATOM 1535 C C . GLY A 1 192 ? 0.946 10.253 21.908 1.00 95.38 192 GLY A C 1
ATOM 1536 O O . GLY A 1 192 ? 1.510 9.924 22.953 1.00 95.38 192 GLY A O 1
ATOM 1537 N N . GLN A 1 193 ? -0.336 9.958 21.676 1.00 95.62 193 GLN A N 1
ATOM 1538 C CA . GLN A 1 193 ? -1.216 9.275 22.634 1.00 95.62 193 GLN A CA 1
ATOM 1539 C C . GLN A 1 193 ? -1.955 8.093 22.001 1.00 95.62 193 GLN A C 1
ATOM 1541 O O . GLN A 1 193 ? -2.063 7.025 22.610 1.00 95.62 193 GLN A O 1
ATOM 1546 N N . THR A 1 194 ? -2.428 8.270 20.773 1.00 95.44 194 THR A N 1
ATOM 1547 C CA . THR A 1 194 ? -3.284 7.326 20.068 1.00 95.44 194 THR A CA 1
ATOM 1548 C C . THR A 1 194 ? -2.449 6.406 19.189 1.00 95.44 194 THR A C 1
ATOM 1550 O O . THR A 1 194 ? -1.781 6.824 18.239 1.00 95.44 194 THR A O 1
ATOM 1553 N N . TRP A 1 195 ? -2.492 5.111 19.495 1.00 97.06 195 TRP A N 1
ATOM 1554 C CA . TRP A 1 195 ? -1.897 4.096 18.634 1.00 97.06 195 TRP A CA 1
ATOM 1555 C C . TRP A 1 195 ? -2.703 3.941 17.340 1.00 97.06 195 TRP A C 1
ATOM 1557 O O . TRP A 1 195 ? -3.930 3.882 17.369 1.00 97.06 195 TRP A O 1
ATOM 1567 N N . SER A 1 196 ? -2.004 3.770 16.217 1.00 97.94 196 SER A N 1
ATOM 1568 C CA . SER A 1 196 ? -2.611 3.302 14.958 1.00 97.94 196 SER A CA 1
ATOM 1569 C C . SER A 1 196 ? -3.364 1.979 15.137 1.00 97.94 196 SER A C 1
ATOM 1571 O O . SER A 1 196 ? -3.107 1.196 16.058 1.00 97.94 196 SER A O 1
ATOM 1573 N N . THR A 1 197 ? -4.269 1.691 14.201 1.00 98.38 197 THR A N 1
ATOM 1574 C CA . THR A 1 197 ? -4.946 0.389 14.120 1.00 98.38 197 THR A CA 1
ATOM 1575 C C . THR A 1 197 ? -3.925 -0.748 13.951 1.00 98.38 197 THR A C 1
ATOM 1577 O O . THR A 1 197 ? -3.058 -0.655 13.082 1.00 98.38 197 THR A O 1
ATOM 1580 N N . PRO A 1 198 ? -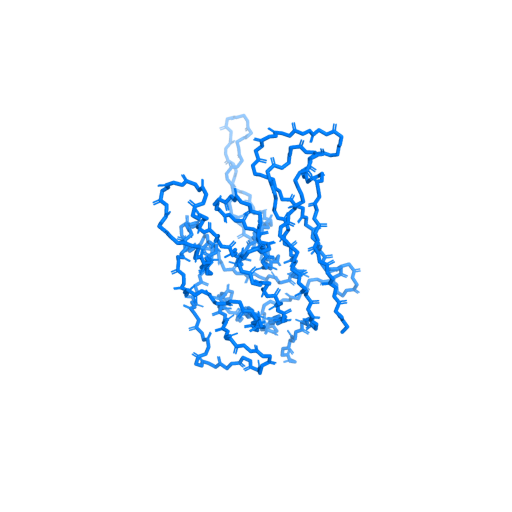3.996 -1.837 14.742 1.00 97.56 198 PRO A N 1
ATOM 1581 C CA . PRO A 1 198 ? -3.037 -2.933 14.649 1.00 97.56 198 PRO A CA 1
ATOM 1582 C C . PRO A 1 198 ? -3.374 -3.879 13.490 1.00 97.56 198 PRO A C 1
ATOM 1584 O O . PRO A 1 198 ? -4.347 -4.634 13.560 1.00 97.56 198 PRO A O 1
ATOM 1587 N N . PHE A 1 199 ? -2.522 -3.920 12.470 1.00 98.25 199 PHE A N 1
ATOM 1588 C CA . PHE A 1 199 ? -2.627 -4.896 11.380 1.00 98.25 199 PHE A CA 1
ATOM 1589 C C . PHE A 1 199 ? -1.628 -6.037 11.576 1.00 98.25 199 PHE A C 1
ATOM 1591 O O . PHE A 1 199 ? -0.545 -5.844 12.135 1.00 98.25 199 PHE A O 1
ATOM 1598 N N . ILE A 1 200 ? -1.975 -7.237 11.104 1.00 98.44 200 ILE A N 1
ATOM 1599 C CA . ILE A 1 200 ? -1.022 -8.353 11.011 1.00 98.44 200 ILE A CA 1
ATOM 1600 C C . ILE A 1 200 ? -0.698 -8.573 9.543 1.00 98.44 200 ILE A C 1
ATOM 1602 O O . ILE A 1 200 ? -1.604 -8.794 8.747 1.00 98.44 200 ILE A O 1
ATOM 1606 N N . ILE A 1 201 ? 0.587 -8.553 9.215 1.00 98.00 201 ILE A N 1
ATOM 1607 C CA . ILE A 1 201 ? 1.135 -8.927 7.916 1.00 98.00 201 ILE A CA 1
ATOM 1608 C C . ILE A 1 201 ? 1.650 -10.360 8.034 1.00 98.00 201 ILE A C 1
ATOM 1610 O O . ILE A 1 201 ? 2.400 -10.680 8.957 1.00 98.00 201 ILE A O 1
ATOM 1614 N N . ASP A 1 202 ? 1.273 -11.223 7.102 1.00 97.75 202 ASP A N 1
ATOM 1615 C CA . ASP A 1 202 ? 1.800 -12.578 6.997 1.00 97.75 202 ASP A CA 1
ATOM 1616 C C . ASP A 1 202 ? 2.241 -12.896 5.566 1.00 97.75 202 ASP A C 1
ATOM 1618 O O . ASP A 1 202 ? 1.708 -12.382 4.577 1.00 97.75 202 ASP A O 1
ATOM 1622 N N . ASP A 1 203 ? 3.254 -13.755 5.495 1.00 94.81 203 ASP A N 1
ATOM 1623 C CA . ASP A 1 203 ? 3.760 -14.375 4.269 1.00 94.81 203 ASP A CA 1
ATOM 1624 C C . ASP A 1 203 ? 4.086 -13.406 3.102 1.00 94.81 203 ASP A C 1
ATOM 1626 O O . ASP A 1 203 ? 3.750 -13.700 1.950 1.00 94.81 203 ASP A O 1
ATOM 1630 N N . PRO A 1 204 ? 4.715 -12.232 3.349 1.00 95.44 204 PRO A N 1
ATOM 1631 C CA . PRO A 1 204 ? 5.088 -11.319 2.274 1.00 95.44 204 PRO A CA 1
ATOM 1632 C C . PRO A 1 204 ? 6.099 -11.991 1.338 1.00 95.44 204 PRO A C 1
ATOM 1634 O O . PRO A 1 204 ? 7.165 -12.430 1.770 1.00 95.44 204 PRO A O 1
ATOM 1637 N N . SER A 1 205 ? 5.761 -12.058 0.054 1.00 94.19 205 SER A N 1
ATOM 1638 C CA . SER A 1 205 ? 6.528 -12.796 -0.951 1.00 94.19 205 SER A CA 1
ATOM 1639 C C . SER A 1 205 ? 6.666 -12.007 -2.247 1.00 94.19 205 SER A C 1
ATOM 1641 O O . SER A 1 205 ? 5.749 -11.282 -2.636 1.00 94.19 205 SER A O 1
ATOM 1643 N N . ILE A 1 206 ? 7.791 -12.201 -2.940 1.00 94.75 206 ILE A N 1
ATOM 1644 C CA . ILE A 1 206 ? 8.041 -11.713 -4.302 1.00 94.75 206 ILE A CA 1
ATOM 1645 C C . ILE A 1 206 ? 8.325 -12.917 -5.201 1.00 94.75 206 ILE A C 1
ATOM 1647 O O . ILE A 1 206 ? 9.079 -13.814 -4.824 1.00 94.75 206 ILE A O 1
ATOM 1651 N N . TYR A 1 207 ? 7.761 -12.902 -6.403 1.00 94.56 207 TYR A N 1
ATOM 1652 C CA . TYR A 1 207 ? 7.950 -13.908 -7.439 1.00 94.56 207 TYR A CA 1
ATOM 1653 C C . TYR A 1 207 ? 8.402 -13.244 -8.742 1.00 94.56 207 TYR A C 1
ATOM 1655 O O . TYR A 1 207 ? 8.141 -12.067 -8.984 1.00 94.56 207 TYR A O 1
ATOM 1663 N N . THR A 1 208 ? 9.071 -14.011 -9.599 1.00 93.69 208 THR A N 1
ATOM 1664 C CA . THR A 1 208 ? 9.476 -13.589 -10.947 1.00 93.69 208 THR A CA 1
ATOM 1665 C C . THR A 1 208 ? 9.316 -14.753 -11.907 1.00 93.69 208 THR A C 1
ATOM 1667 O O . THR A 1 208 ? 9.539 -15.896 -11.503 1.00 93.69 208 THR A O 1
ATOM 1670 N N . THR A 1 209 ? 9.048 -14.477 -13.177 1.00 87.94 209 THR A N 1
ATOM 1671 C CA . THR A 1 209 ? 9.219 -15.471 -14.239 1.00 87.94 209 THR A CA 1
ATOM 1672 C C . THR A 1 209 ? 10.703 -15.612 -14.600 1.00 87.94 209 THR A C 1
ATOM 1674 O O . THR A 1 209 ? 11.487 -14.670 -14.429 1.00 87.94 209 THR A O 1
ATOM 1677 N N . HIS A 1 210 ? 11.091 -16.814 -15.031 1.00 63.03 210 HIS A N 1
ATOM 1678 C CA . HIS A 1 210 ? 12.437 -17.113 -15.527 1.00 63.03 210 HIS A CA 1
ATOM 1679 C C . HIS A 1 210 ? 12.687 -16.485 -16.895 1.00 63.03 210 HIS A C 1
ATOM 1681 O O . HIS A 1 210 ? 11.723 -16.434 -17.692 1.00 63.03 210 HIS A O 1
#

Nearest PDB structures (foldseek):
  1fny-assembly1_A  TM=2.950E-01  e=3.402E-04  Robinia pseudoacacia
  2a5z-assembly1_B  TM=3.418E-01  e=9.760E-04  Shewanella oneidensis MR-1
  3ujq-assembly1_B  TM=3.272E-01  e=9.760E-04  Lablab purpureus

Solvent-accessible surface area (backbone atoms only — not comparable to full-atom values): 11058 Å² total; per-residue (Å²): 112,74,45,77,48,67,46,39,69,32,57,56,82,99,48,65,75,66,42,80,32,53,36,77,53,70,52,72,46,32,86,73,73,45,62,42,51,16,78,30,39,36,31,38,39,32,33,39,37,41,58,58,74,94,61,47,49,87,48,63,43,68,40,38,33,47,34,36,38,30,32,29,81,44,80,45,78,48,72,59,88,97,43,76,44,81,42,81,41,80,41,78,47,69,41,35,38,32,37,34,34,39,24,38,79,66,73,83,33,94,52,74,46,37,30,38,30,40,41,29,39,54,84,48,46,75,40,83,71,48,82,54,72,64,41,48,26,22,40,34,41,38,30,38,62,81,13,38,41,35,37,34,53,45,82,35,85,63,85,88,52,83,89,28,58,74,49,75,45,30,43,57,60,42,52,38,50,29,44,38,39,46,34,35,35,38,19,33,48,10,67,72,76,53,55,22,38,60,36,34,44,28,59,77,45,77,51,64,54,132

Secondary structure (DSSP, 8-state):
-EEEE--SS-SSTT---SS-EE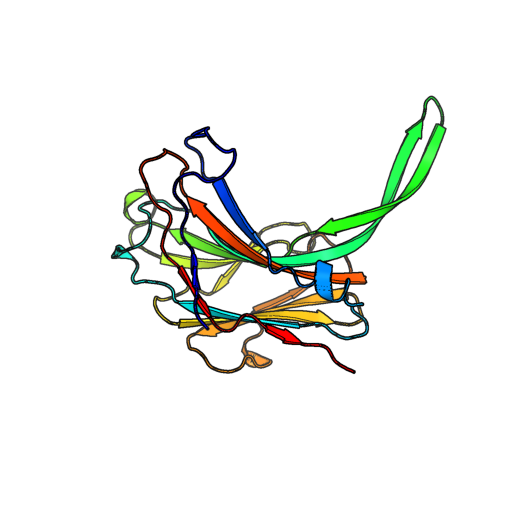EEEE-TTHHHH-PEEGGG--EEEEEEEEPPGGGS-S--EEEEEEEEEEEEEEEEEEEETTEEEEEEEEEEE--EEEEEEE-GGGSS-SS-EEEEEEE--TTS-EEEEEEE-SEEEEEEEEE-TTS-EEEEEEESSSPP-GGGEEEEE-GGGPPPSEEEEEEEEEEE--SSSPPPP-EEEEEEEEE---

Radius of gyration: 18.34 Å; Cα contacts (8 Å, |Δi|>4): 548; chains: 1; bounding box: 44×50×45 Å

Mean predicted aligned error: 4.0 Å

Sequence (210 aa):
GSLKIQTLNSGVPGLNSFQMEQDDLIMACSSRIGMISVSRNPSCVTRVYLPPFDRWEDRSGSHFGYRIDLKTTISEKEKKFFFTKTVQKQEDYWPGYFIEFHSAHDGRYKEDEAYLIIRGNNLGHEMRSIKLSPGWWTLGMSVTGDGRVHFYGRQGVGNLTASDLLHSGTPYGYAAEHFATHFFNSCNTNDGQTWSTPFIIDDPSIYTTH

Foldseek 3Di:
DKDKDKDQQADDPPDQPLAKHKDKDFDCQCVPPNWDFLQQWKKKKWKKFFAALVLAFQDWFFFKWKKFKFKDWDWDWDDDPPDTDIDIDIDIDIWTWTWTWDHCSVVPDVHIWIWIWTAFALQRDIDTFDTDGGGMKMWMWIAHNQQKIWTFIDPDDDDTDPVRTGDIHRGPNDRTGTTRGMMMMGIDSRPSPDMGRIMMMPDIDMDTHD

pLDDT: mean 94.73, std 5.59, range [63.03, 98.69]